Protein AF-A0A7W1G0R1-F1 (afdb_monomer)

Secondary structure (DSSP, 8-state):
-HHHHHHHHHHHHHGGG----------TT-PPP---SPPHHHHHHHHHHHHHHHHSSPPPHHHHHHHHHHHHHTTT-HHHHHHHHHHHHH--S-BTTTB-HHHHHHHHHHHHHHHHHSTT--HHHHHHHHHHHHHHHHHHHHHT-HHHHHHHHHHHHHHHHHHHHHHHHHTTSS-HHHHHHHHHSSHHHHHHH-SHHHHHHHHHHHHHSSPPPHHHHHHHHHHHHS---EEETTEEE-SHHHHHHHHHT---

Radius of gyration: 31.1 Å; Cα contacts (8 Å, |Δi|>4): 255; chains: 1; bounding box: 102×44×71 Å

Mean predicted aligned error: 8.86 Å

pLDDT: mean 91.3, std 12.89, range [50.56, 98.5]

Structure (mmCIF, N/CA/C/O backbone):
data_AF-A0A7W1G0R1-F1
#
_entry.id   AF-A0A7W1G0R1-F1
#
loop_
_atom_site.group_PDB
_atom_site.id
_atom_site.type_symbol
_atom_site.label_atom_id
_atom_site.label_alt_id
_atom_site.label_comp_id
_atom_site.label_asym_id
_atom_site.label_entity_id
_atom_site.label_seq_id
_atom_site.pdbx_PDB_ins_code
_atom_site.Cartn_x
_atom_site.Cartn_y
_atom_site.Cartn_z
_atom_site.occupancy
_atom_site.B_iso_or_equiv
_atom_site.auth_seq_id
_atom_site.auth_comp_id
_atom_site.auth_asym_id
_atom_site.auth_atom_id
_atom_site.pdbx_PDB_model_num
ATOM 1 N N . MET A 1 1 ? -83.775 20.338 -1.863 1.00 51.91 1 MET A N 1
ATOM 2 C CA . MET A 1 1 ? -82.582 19.456 -1.809 1.00 51.91 1 MET A CA 1
ATOM 3 C C . MET A 1 1 ? -81.371 20.049 -1.069 1.00 51.91 1 MET A C 1
ATOM 5 O O . MET A 1 1 ? -80.629 19.274 -0.488 1.00 51.91 1 MET A O 1
ATOM 9 N N . LYS A 1 2 ? -81.188 21.383 -0.998 1.00 50.56 2 LYS A N 1
ATOM 10 C CA . LYS A 1 2 ? -80.023 22.023 -0.336 1.00 50.56 2 LYS A CA 1
ATOM 11 C C . LYS A 1 2 ? -79.987 21.931 1.205 1.00 50.56 2 LYS A C 1
ATOM 13 O O . LYS A 1 2 ? -78.914 21.943 1.790 1.00 50.56 2 LYS A O 1
ATOM 18 N N . PHE A 1 3 ? -81.136 21.776 1.871 1.00 51.72 3 PHE A N 1
ATOM 19 C CA . PHE A 1 3 ? -81.199 21.743 3.344 1.00 51.72 3 PHE A CA 1
ATOM 20 C C . PHE A 1 3 ? -80.673 20.426 3.953 1.00 51.72 3 PHE A C 1
ATOM 22 O O . PHE A 1 3 ? -80.058 20.437 5.013 1.00 51.72 3 PHE A O 1
ATOM 29 N N . LYS A 1 4 ? -80.842 19.288 3.256 1.00 52.56 4 LYS A N 1
ATOM 30 C CA . LYS A 1 4 ? -80.318 17.981 3.703 1.00 52.56 4 LYS A CA 1
ATOM 31 C C . LYS A 1 4 ? -78.796 17.865 3.541 1.00 52.56 4 LYS A C 1
ATOM 33 O O . LYS A 1 4 ? -78.161 17.226 4.369 1.00 52.56 4 LYS A O 1
ATOM 38 N N . GLN A 1 5 ? -78.209 18.513 2.529 1.00 54.12 5 GLN A N 1
ATOM 39 C CA . GLN A 1 5 ? -76.752 18.538 2.331 1.00 54.12 5 GLN A CA 1
ATOM 40 C C . GLN A 1 5 ? -76.033 19.351 3.415 1.00 54.12 5 GLN A C 1
ATOM 42 O O . GLN A 1 5 ? -75.014 18.896 3.922 1.00 54.12 5 GLN A O 1
ATOM 47 N N . ASN A 1 6 ? -76.598 20.483 3.846 1.00 52.03 6 ASN A N 1
ATOM 48 C CA . ASN A 1 6 ? -76.010 21.285 4.925 1.00 52.03 6 ASN A CA 1
ATOM 49 C C . ASN A 1 6 ? -76.113 20.600 6.297 1.00 52.03 6 ASN A C 1
ATOM 51 O O . ASN A 1 6 ? -75.204 20.739 7.108 1.00 52.03 6 ASN A O 1
ATOM 55 N N . LEU A 1 7 ? -77.169 19.816 6.542 1.00 54.88 7 LEU A N 1
ATOM 56 C CA . LEU A 1 7 ? -77.323 19.049 7.783 1.00 54.88 7 LEU A CA 1
ATOM 57 C C . LEU A 1 7 ? -76.366 17.843 7.844 1.00 54.88 7 LEU A C 1
ATOM 59 O O . LEU A 1 7 ? -75.801 17.560 8.897 1.00 54.88 7 LEU A O 1
ATOM 63 N N . LEU A 1 8 ? -76.127 17.177 6.707 1.00 55.56 8 LEU A N 1
ATOM 64 C CA . LEU A 1 8 ? -75.121 16.114 6.577 1.00 55.56 8 LEU A CA 1
ATOM 65 C C . LEU A 1 8 ? -73.687 16.649 6.716 1.00 55.56 8 LEU A C 1
ATOM 67 O O . LEU A 1 8 ? -72.866 15.996 7.355 1.00 55.56 8 LEU A O 1
ATOM 71 N N . LEU A 1 9 ? -73.396 17.849 6.198 1.00 55.62 9 LEU A N 1
ATOM 72 C CA . LEU A 1 9 ? -72.106 18.515 6.416 1.00 55.62 9 LEU A CA 1
ATOM 73 C C . LEU A 1 9 ? -71.902 18.915 7.884 1.00 55.62 9 LEU A C 1
ATOM 75 O O . LEU A 1 9 ? -70.807 18.734 8.407 1.00 55.62 9 LEU A O 1
ATOM 79 N N . PHE A 1 10 ? -72.944 19.394 8.570 1.00 56.28 10 PHE A N 1
ATOM 80 C CA . PHE A 1 10 ? -72.852 19.738 9.994 1.00 56.28 10 PHE A CA 1
ATOM 81 C C . PHE A 1 10 ? -72.651 18.495 10.876 1.00 56.28 10 PHE A C 1
ATOM 83 O O . PHE A 1 10 ? -71.841 18.516 11.800 1.00 56.28 10 PHE A O 1
ATOM 90 N N . PHE A 1 11 ? -73.319 17.381 10.552 1.00 55.97 11 PHE A N 1
ATOM 91 C CA . PHE A 1 11 ? -73.152 16.116 11.274 1.00 55.97 11 PHE A CA 1
ATOM 92 C C . PHE A 1 11 ? -71.782 15.465 11.000 1.00 55.97 11 PHE A C 1
ATOM 94 O O . PHE A 1 11 ? -71.148 14.944 11.913 1.00 55.97 11 PHE A O 1
ATOM 101 N N . SER A 1 12 ? -71.272 15.575 9.766 1.00 56.25 12 SER A N 1
ATOM 102 C CA . SER A 1 12 ? -69.929 15.118 9.381 1.00 56.25 12 SER A CA 1
ATOM 103 C C . SER A 1 12 ? -68.803 15.929 10.034 1.00 56.25 12 SER A C 1
ATOM 105 O O . SER A 1 12 ? -67.746 15.363 10.310 1.00 56.25 12 SER A O 1
ATOM 107 N N . LEU A 1 13 ? -68.998 17.230 10.280 1.00 56.00 1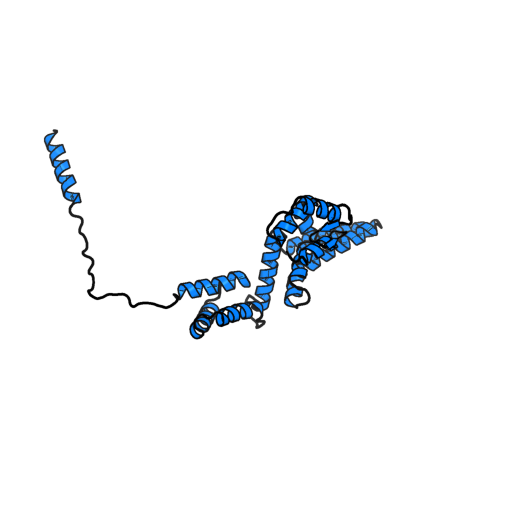3 LEU A N 1
ATOM 108 C CA . LEU A 1 13 ? -67.984 18.094 10.894 1.00 56.00 13 LEU A CA 1
ATOM 109 C C . LEU A 1 13 ? -67.921 17.921 12.424 1.00 56.00 13 LEU A C 1
ATOM 111 O O . LEU A 1 13 ? -66.850 18.045 13.014 1.00 56.00 13 LEU A O 1
ATOM 115 N N . SER A 1 14 ? -69.035 17.552 13.068 1.00 56.69 14 SER A N 1
ATOM 116 C CA . SER A 1 14 ? -69.075 17.265 14.511 1.00 56.69 14 SER A CA 1
ATOM 117 C C . SER A 1 14 ? -68.374 15.961 14.912 1.00 56.69 14 SER A C 1
ATOM 119 O O . SER A 1 14 ? -67.905 15.856 16.045 1.00 56.69 14 SER A O 1
ATOM 121 N N . CYS A 1 15 ? -68.235 14.982 14.011 1.00 56.34 15 CYS A N 1
ATOM 122 C CA . CYS A 1 15 ? -67.573 13.709 14.326 1.00 56.34 15 CYS A CA 1
ATOM 123 C C . CYS A 1 15 ? -66.037 13.798 14.426 1.00 56.34 15 CYS A C 1
ATOM 125 O O . CYS A 1 15 ? -65.427 12.906 15.011 1.00 56.34 15 CYS A O 1
ATOM 127 N N . PHE A 1 16 ? -65.398 14.867 13.931 1.00 55.38 16 PHE A N 1
ATOM 128 C CA . PHE A 1 16 ? -63.938 15.037 14.029 1.00 55.38 16 PHE A CA 1
ATOM 129 C C . PHE A 1 16 ? -63.447 15.486 15.418 1.00 55.38 16 PHE A C 1
ATOM 131 O O . PHE A 1 16 ? -62.252 15.403 15.698 1.00 55.38 16 PHE A O 1
ATOM 138 N N . PHE A 1 17 ? -64.345 15.910 16.314 1.00 55.47 17 PHE A N 1
ATOM 139 C CA . PHE A 1 17 ? -63.980 16.373 17.660 1.00 55.47 17 PHE A CA 1
ATOM 140 C C . PHE A 1 17 ? -64.002 15.274 18.734 1.00 55.47 17 PHE A C 1
ATOM 142 O O . PHE A 1 17 ? -63.636 15.534 19.877 1.00 55.47 17 PHE A O 1
ATOM 149 N N . LEU A 1 18 ? -64.353 14.033 18.378 1.00 57.47 18 LEU A N 1
ATOM 150 C CA . LEU A 1 18 ? -64.328 12.870 19.278 1.00 57.47 18 LEU A CA 1
ATOM 151 C C . LEU A 1 18 ? -63.009 12.080 19.186 1.00 57.47 18 LEU A C 1
ATOM 153 O O . LEU A 1 18 ? -62.989 10.856 19.320 1.00 57.47 18 LEU A O 1
ATOM 157 N N . SER A 1 19 ? -61.885 12.769 18.962 1.00 57.94 19 SER A N 1
ATOM 158 C CA . SER A 1 19 ? -60.568 12.147 19.105 1.00 57.94 19 SER A CA 1
ATOM 159 C C . SER A 1 19 ? -60.322 11.854 20.583 1.00 57.94 19 SER A C 1
ATOM 161 O O . SER A 1 19 ? -60.067 12.753 21.386 1.00 57.94 19 SER A O 1
ATOM 163 N N . CYS A 1 20 ? -60.444 10.579 20.944 1.00 63.84 20 CYS A N 1
ATOM 164 C CA . CYS A 1 20 ? -60.109 10.060 22.257 1.00 63.84 20 CYS A CA 1
ATOM 165 C C . CYS A 1 20 ? -58.615 10.312 22.511 1.00 63.84 20 CYS A C 1
ATOM 167 O O . CYS A 1 20 ? -57.761 9.527 22.095 1.00 63.84 20 CYS A O 1
ATOM 169 N N . LYS A 1 21 ? -58.273 11.411 23.191 1.00 63.38 21 LYS A N 1
ATOM 170 C CA . LYS A 1 21 ? -56.934 11.563 23.758 1.00 63.38 21 LYS A CA 1
ATOM 171 C C . LYS A 1 21 ? -56.801 10.490 24.833 1.00 63.38 21 LYS A C 1
ATOM 173 O O . LYS A 1 21 ? -57.459 10.561 25.864 1.00 63.38 21 LYS A O 1
ATOM 178 N N . LYS A 1 22 ? -55.985 9.462 24.582 1.00 61.91 22 LYS A N 1
ATOM 179 C CA . LYS A 1 22 ? -55.469 8.633 25.674 1.00 61.91 22 LYS A CA 1
ATOM 180 C C . LYS A 1 22 ? -54.693 9.585 26.571 1.00 61.91 22 LYS A C 1
ATOM 182 O O . LYS A 1 22 ? -53.625 10.043 26.167 1.00 61.91 22 LYS A O 1
ATOM 187 N N . ASP A 1 23 ? -55.241 9.896 27.741 1.00 63.41 23 ASP A N 1
ATOM 188 C CA . ASP A 1 23 ? -54.472 10.587 28.763 1.00 63.41 23 ASP A CA 1
ATOM 189 C C . ASP A 1 23 ? -53.215 9.753 29.010 1.00 63.41 23 ASP A C 1
ATOM 191 O O . ASP A 1 23 ? -53.322 8.555 29.322 1.00 63.41 23 ASP A O 1
ATOM 195 N N . PRO A 1 24 ? -52.012 10.315 28.802 1.00 65.50 24 PRO A N 1
ATOM 196 C CA . PRO A 1 24 ? -50.812 9.606 29.170 1.00 65.50 24 PRO A CA 1
ATOM 197 C C . PRO A 1 24 ? -50.925 9.356 30.672 1.00 65.50 24 PRO A C 1
ATOM 199 O O . PRO A 1 24 ? -51.004 10.297 31.461 1.00 65.50 24 PRO A O 1
ATOM 202 N N . LYS A 1 25 ? -50.967 8.081 31.075 1.00 67.62 25 LYS A N 1
ATOM 203 C CA . LYS A 1 25 ? -50.738 7.697 32.468 1.00 67.62 25 LYS A CA 1
ATOM 204 C C . LYS A 1 25 ? -49.308 8.104 32.808 1.00 67.62 25 LYS A C 1
ATOM 206 O O . LYS A 1 25 ? -48.374 7.320 32.667 1.00 67.62 25 LYS A O 1
ATOM 211 N N . LEU A 1 26 ? -49.136 9.361 33.195 1.00 69.62 26 LEU A N 1
ATOM 212 C CA . LEU A 1 26 ? -47.900 9.876 33.744 1.00 69.62 26 LEU A CA 1
ATOM 213 C C . LEU A 1 26 ? -47.813 9.315 35.156 1.00 69.62 26 LEU A C 1
ATOM 215 O O . LEU A 1 26 ? -48.589 9.695 36.028 1.00 69.62 26 LEU A O 1
ATOM 219 N N . ILE A 1 27 ? -46.916 8.354 35.355 1.00 77.31 27 ILE A N 1
ATOM 220 C CA . ILE A 1 27 ? -46.576 7.867 36.689 1.00 77.31 27 ILE A CA 1
ATOM 221 C C . ILE A 1 27 ? -45.840 9.024 37.383 1.00 77.31 27 ILE A C 1
ATOM 223 O O . ILE A 1 27 ? -44.749 9.389 36.927 1.00 77.31 27 ILE A O 1
ATOM 227 N N . PRO A 1 28 ? -46.417 9.644 38.432 1.00 73.06 28 PRO A N 1
ATOM 228 C CA . PRO A 1 28 ? -45.751 10.724 39.149 1.00 73.06 28 PRO A CA 1
ATOM 229 C C . PRO A 1 28 ? -44.421 10.207 39.703 1.00 73.06 28 PRO A C 1
ATOM 231 O O . PRO A 1 28 ? -44.360 9.085 40.201 1.00 73.06 28 PRO A O 1
ATOM 234 N N . ASN A 1 29 ? -43.361 11.011 39.614 1.00 72.75 29 ASN A N 1
ATOM 235 C CA . ASN A 1 29 ? -41.997 10.654 40.032 1.00 72.75 29 ASN A CA 1
ATOM 236 C C . ASN A 1 29 ? -41.276 9.593 39.171 1.00 72.75 29 ASN A C 1
ATOM 238 O O . ASN A 1 29 ? -40.267 9.047 39.610 1.00 72.75 29 ASN A O 1
ATOM 242 N N . ASN A 1 30 ? -41.714 9.331 37.933 1.00 76.62 30 ASN A N 1
ATOM 243 C CA . ASN A 1 30 ? -40.960 8.504 36.979 1.00 76.62 30 ASN A CA 1
ATOM 244 C C . ASN A 1 30 ? -39.874 9.307 36.236 1.00 76.62 30 ASN A C 1
ATOM 246 O O . ASN A 1 30 ? -39.897 9.439 35.011 1.00 76.62 30 ASN A O 1
ATOM 250 N N . ASN A 1 31 ? -38.929 9.873 36.982 1.00 74.00 31 ASN A N 1
ATOM 251 C CA . ASN A 1 31 ? -37.735 10.452 36.379 1.00 74.00 31 ASN A CA 1
ATOM 252 C C . ASN A 1 31 ? -36.765 9.313 36.067 1.00 74.00 31 ASN A C 1
ATOM 254 O O . ASN A 1 31 ? -36.333 8.604 36.977 1.00 74.00 31 ASN A O 1
ATOM 258 N N . ALA A 1 32 ? -36.423 9.134 34.788 1.00 68.69 32 ALA A N 1
ATOM 259 C CA . ALA A 1 32 ? -35.371 8.201 34.409 1.00 68.69 32 ALA A CA 1
ATOM 260 C C . ALA A 1 32 ? -34.090 8.542 35.198 1.00 68.69 32 ALA A C 1
ATOM 262 O O . ALA A 1 32 ? -33.710 9.718 35.249 1.00 68.69 32 ALA A O 1
ATOM 263 N N . PRO A 1 33 ? -33.433 7.555 35.833 1.00 69.69 33 PRO A N 1
ATOM 264 C CA . PRO A 1 33 ? -32.204 7.808 36.567 1.00 69.69 33 PRO A CA 1
ATOM 265 C C . PRO A 1 33 ? -31.156 8.408 35.626 1.00 69.69 33 PRO A C 1
ATOM 267 O O . PRO A 1 33 ? -31.035 8.006 34.467 1.00 69.69 33 PRO A O 1
ATOM 270 N N . TYR A 1 34 ? -30.395 9.378 36.128 1.00 58.88 34 TYR A N 1
ATOM 271 C CA . TYR A 1 34 ? -29.315 9.997 35.370 1.00 58.88 34 TYR A CA 1
ATOM 272 C C . TYR A 1 34 ? -28.267 8.940 34.995 1.00 58.88 34 TYR A C 1
ATOM 274 O O . TYR A 1 34 ? -27.579 8.394 35.857 1.00 58.88 34 TYR A O 1
ATOM 282 N N . TYR A 1 35 ? -28.149 8.642 33.700 1.00 62.91 35 TYR A N 1
ATOM 283 C CA . TYR A 1 35 ? -27.131 7.739 33.178 1.00 62.91 35 TYR A CA 1
ATOM 284 C C . TYR A 1 35 ? -25.924 8.548 32.699 1.00 62.91 35 TYR A C 1
ATOM 286 O O . TYR A 1 35 ? -25.923 9.097 31.601 1.00 62.91 35 TYR A O 1
ATOM 294 N N . ALA A 1 36 ? -24.881 8.599 33.527 1.00 63.91 36 ALA A N 1
ATOM 295 C CA . ALA A 1 36 ? -23.600 9.232 33.196 1.00 63.91 36 ALA A CA 1
ATOM 296 C C . ALA A 1 36 ? -22.678 8.341 32.335 1.00 63.91 36 ALA A C 1
ATOM 298 O O . ALA A 1 36 ? -21.546 8.718 32.035 1.00 63.91 36 ALA A O 1
ATOM 299 N N . GLY A 1 37 ? -23.115 7.125 31.991 1.00 77.94 37 GLY A N 1
ATOM 300 C CA . GLY A 1 37 ? -22.297 6.149 31.282 1.00 77.94 37 GLY A CA 1
ATOM 301 C C . GLY A 1 37 ? -22.296 6.342 29.765 1.00 77.94 37 GLY A C 1
ATOM 302 O O . GLY A 1 37 ? -23.188 6.944 29.172 1.00 77.94 37 GLY A O 1
ATOM 303 N N . ILE A 1 38 ? -21.302 5.761 29.096 1.00 87.56 38 ILE A N 1
ATOM 304 C CA . ILE A 1 38 ? -21.335 5.596 27.638 1.00 87.56 38 ILE A CA 1
ATOM 305 C C . ILE A 1 38 ? -22.258 4.407 27.318 1.00 87.56 38 ILE A C 1
ATOM 307 O O . ILE A 1 38 ? -22.011 3.333 27.865 1.00 87.56 38 ILE A O 1
ATOM 311 N N . PRO A 1 39 ? -23.283 4.534 26.450 1.00 92.62 39 PRO A N 1
ATOM 312 C CA . PRO A 1 39 ? -24.166 3.421 26.090 1.00 92.62 39 PRO A CA 1
ATOM 313 C C . PRO A 1 39 ? -23.413 2.227 25.494 1.00 92.62 39 PRO A C 1
ATOM 315 O O . PRO A 1 39 ? -22.508 2.411 24.683 1.00 92.62 39 PRO A O 1
ATOM 318 N N . THR A 1 40 ? -23.818 0.999 25.832 1.00 92.81 40 THR A N 1
ATOM 319 C CA . THR A 1 40 ? -23.178 -0.235 25.328 1.00 92.81 40 THR A CA 1
ATOM 320 C C . THR A 1 40 ? -23.159 -0.311 23.807 1.00 92.81 40 THR A C 1
ATOM 322 O O . THR A 1 40 ? -22.122 -0.627 23.237 1.00 92.81 40 THR A O 1
ATOM 325 N N . VAL A 1 41 ? -24.239 0.109 23.144 1.00 94.69 41 VAL A N 1
ATOM 326 C CA . VAL A 1 41 ? -24.309 0.172 21.675 1.00 94.69 41 VAL A CA 1
ATOM 327 C C . VAL A 1 41 ? -23.206 1.061 21.086 1.00 94.69 41 VAL A C 1
ATOM 329 O O . VAL A 1 41 ? -22.626 0.718 20.062 1.00 94.69 41 VAL A O 1
ATOM 332 N N . LYS A 1 42 ? -22.843 2.174 21.745 1.00 95.88 42 LYS A N 1
ATOM 333 C CA . LYS A 1 42 ? -21.735 3.022 21.273 1.00 95.88 42 LYS A CA 1
ATOM 334 C C . LYS A 1 42 ? -20.388 2.306 21.375 1.00 95.88 42 LYS A C 1
ATOM 336 O O . LYS A 1 42 ? -19.557 2.470 20.490 1.00 95.88 42 LYS A O 1
ATOM 341 N N . VAL A 1 43 ? -20.180 1.521 22.432 1.00 96.44 43 VAL A N 1
ATOM 342 C CA . VAL A 1 43 ? -18.945 0.742 22.609 1.00 96.44 43 VAL A CA 1
ATOM 343 C C . VAL A 1 43 ? -18.886 -0.417 21.612 1.00 96.44 43 VAL A C 1
ATOM 345 O O . VAL A 1 43 ? -17.840 -0.626 21.012 1.00 96.44 43 VAL A O 1
ATOM 348 N N . HIS A 1 44 ? -20.005 -1.101 21.351 1.00 97.31 44 HIS A N 1
ATOM 349 C CA . HIS A 1 44 ? -20.077 -2.123 20.301 1.00 97.31 44 HIS A CA 1
ATOM 350 C C . HIS A 1 44 ? -19.716 -1.556 18.928 1.00 97.31 44 HIS A C 1
ATOM 352 O O . HIS A 1 44 ? -18.846 -2.092 18.251 1.00 97.31 44 HIS A O 1
ATOM 358 N N . ASN A 1 45 ? -20.326 -0.430 18.547 1.00 97.75 45 ASN A N 1
ATOM 359 C CA . ASN A 1 45 ? -20.039 0.215 17.267 1.00 97.75 45 ASN A CA 1
ATOM 360 C C . ASN A 1 45 ? -18.570 0.640 17.159 1.00 97.75 45 ASN A C 1
ATOM 362 O O . ASN A 1 45 ? -17.989 0.567 16.081 1.00 97.75 45 ASN A O 1
ATOM 366 N N . TYR A 1 46 ? -17.964 1.074 18.267 1.00 97.88 46 TYR A N 1
ATOM 367 C CA . TYR A 1 46 ? -16.539 1.387 18.315 1.00 97.88 46 TYR A CA 1
ATOM 368 C C . TYR A 1 46 ? -15.668 0.146 18.071 1.00 97.88 46 TYR A C 1
ATOM 370 O O . TYR A 1 46 ? -14.784 0.200 17.220 1.00 97.88 46 TYR A O 1
ATOM 378 N N . ILE A 1 47 ? -15.940 -0.965 18.765 1.00 98.50 47 ILE A N 1
ATOM 379 C CA . ILE A 1 47 ? -15.203 -2.227 18.594 1.00 98.50 47 ILE A CA 1
ATOM 380 C C . ILE A 1 47 ? -15.345 -2.726 17.154 1.00 98.50 47 ILE A C 1
ATOM 382 O O . ILE A 1 47 ? -14.339 -2.937 16.485 1.00 98.50 47 ILE A O 1
ATOM 386 N N . ASN A 1 48 ? -16.571 -2.827 16.636 1.00 98.38 48 ASN A N 1
ATOM 387 C CA . ASN A 1 48 ? -16.804 -3.292 15.267 1.00 98.38 48 ASN A CA 1
ATOM 388 C C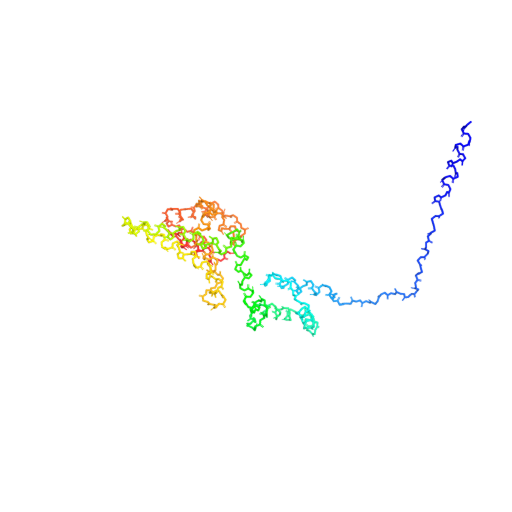 . ASN A 1 48 ? -16.101 -2.414 14.237 1.00 98.38 48 ASN A C 1
ATOM 390 O O . ASN A 1 48 ? -15.487 -2.932 13.311 1.00 98.38 48 ASN A O 1
ATOM 394 N N . ARG A 1 49 ? -16.129 -1.090 14.419 1.00 98.12 49 ARG A N 1
ATOM 395 C CA . ARG A 1 49 ? -15.419 -0.179 13.524 1.00 98.12 49 ARG A CA 1
ATOM 396 C C . ARG A 1 49 ? -13.910 -0.411 13.550 1.00 98.12 49 ARG A C 1
ATOM 398 O O . ARG A 1 49 ? -13.309 -0.440 12.486 1.00 98.12 49 ARG A O 1
ATOM 405 N N . LEU A 1 50 ? -13.306 -0.637 14.719 1.00 98.00 50 LEU A N 1
ATOM 406 C CA . LEU A 1 50 ? -11.884 -0.984 14.792 1.00 98.00 50 LEU A CA 1
ATOM 407 C C . LEU A 1 50 ? -11.565 -2.295 14.071 1.00 98.00 50 LEU A C 1
ATOM 409 O O . LEU A 1 50 ? -10.575 -2.352 13.349 1.00 98.00 50 LEU A O 1
ATOM 413 N N . PHE A 1 51 ? -12.391 -3.327 14.239 1.00 98.38 51 PHE A N 1
ATOM 414 C CA . PHE A 1 51 ? -12.193 -4.602 13.549 1.00 98.38 51 PHE A CA 1
ATOM 415 C C . PHE A 1 51 ? -12.323 -4.431 12.023 1.00 98.38 51 PHE A C 1
ATOM 417 O O . PHE A 1 51 ? -11.449 -4.864 11.274 1.00 98.38 51 PHE A O 1
ATOM 424 N N . ILE A 1 52 ? -13.338 -3.711 11.541 1.00 98.00 52 ILE A N 1
ATOM 425 C CA . ILE A 1 52 ? -13.520 -3.467 10.102 1.00 98.00 52 ILE A CA 1
ATOM 426 C C . ILE A 1 52 ? -12.357 -2.644 9.535 1.00 98.00 52 ILE A C 1
ATOM 428 O O . ILE A 1 52 ? -11.798 -2.984 8.487 1.00 98.00 52 ILE A O 1
ATOM 432 N N . ASP A 1 53 ? -11.986 -1.565 10.220 1.00 97.88 53 ASP A N 1
ATOM 433 C CA . ASP A 1 53 ? -10.964 -0.638 9.743 1.00 97.88 53 ASP A CA 1
ATOM 434 C C . ASP A 1 53 ? -9.581 -1.310 9.735 1.00 97.88 53 ASP A C 1
ATOM 436 O O . ASP A 1 53 ? -8.856 -1.194 8.745 1.00 97.88 53 ASP A O 1
ATOM 440 N N . LEU A 1 54 ? -9.232 -2.058 10.791 1.00 97.88 54 LEU A N 1
ATOM 441 C CA . LEU A 1 54 ? -7.897 -2.642 10.955 1.00 97.88 54 LEU A CA 1
ATOM 442 C C . LEU A 1 54 ? -7.741 -4.025 10.326 1.00 97.88 54 LEU A C 1
ATOM 444 O O . LEU A 1 54 ? -6.691 -4.281 9.750 1.00 97.88 54 LEU A O 1
ATOM 448 N N . ILE A 1 55 ? -8.738 -4.908 10.412 1.00 97.19 55 ILE A N 1
ATOM 449 C CA . ILE A 1 55 ? -8.615 -6.303 9.947 1.00 97.19 55 ILE A CA 1
ATOM 450 C C . ILE A 1 55 ? -9.619 -6.684 8.850 1.00 97.19 55 ILE A C 1
ATOM 452 O O . ILE A 1 55 ? -9.505 -7.757 8.266 1.00 97.19 55 ILE A O 1
ATOM 456 N N . GLY A 1 56 ? -10.559 -5.800 8.498 1.00 96.31 56 GLY A N 1
ATOM 457 C CA . GLY A 1 56 ? -11.424 -5.969 7.324 1.00 96.31 56 GLY A CA 1
ATOM 458 C C . GLY A 1 56 ? -12.694 -6.792 7.537 1.00 96.31 56 GLY A C 1
ATOM 459 O O . GLY A 1 56 ? -13.338 -7.148 6.553 1.00 96.31 56 GLY A O 1
ATOM 460 N N . ARG A 1 57 ? -13.078 -7.080 8.784 1.00 96.62 57 ARG A N 1
ATOM 461 C CA . ARG A 1 57 ? -14.318 -7.795 9.135 1.00 96.62 57 ARG A CA 1
ATOM 462 C C . ARG A 1 57 ? -14.910 -7.276 10.440 1.00 96.62 57 ARG A C 1
ATOM 464 O O . ARG A 1 57 ? -14.231 -6.581 11.183 1.00 96.62 57 ARG A O 1
ATOM 471 N N . GLU A 1 58 ? -16.155 -7.627 10.739 1.00 96.81 58 GLU A N 1
ATOM 472 C CA . GLU A 1 58 ? -16.740 -7.378 12.063 1.00 96.81 58 GLU A CA 1
ATOM 473 C C . GLU A 1 58 ? -16.116 -8.281 13.138 1.00 96.81 58 GLU A C 1
ATOM 475 O O . GLU A 1 58 ? -15.560 -9.343 12.833 1.00 96.81 58 GLU A O 1
ATOM 480 N N . ALA A 1 59 ? -16.207 -7.851 14.401 1.00 97.06 59 ALA A N 1
ATOM 481 C CA . ALA A 1 59 ? -15.852 -8.693 15.535 1.00 97.06 59 ALA A CA 1
ATOM 482 C C . ALA A 1 59 ? -16.865 -9.837 15.662 1.00 97.06 59 ALA A C 1
ATOM 484 O O . ALA A 1 59 ? -18.073 -9.620 15.560 1.00 97.06 59 ALA A O 1
ATOM 485 N N . LEU A 1 60 ? -16.378 -11.049 15.916 1.00 96.19 60 LEU A N 1
ATOM 486 C CA . LEU A 1 60 ? -17.229 -12.182 16.267 1.00 96.19 60 LEU A CA 1
ATOM 487 C C . LEU A 1 60 ? -17.903 -11.917 17.619 1.00 96.19 60 LEU A C 1
ATOM 489 O O . LEU A 1 60 ? -17.347 -11.206 18.454 1.00 96.19 60 LEU A O 1
ATOM 493 N N . ASP A 1 61 ? -19.049 -12.544 17.889 1.00 96.56 61 ASP A N 1
ATOM 494 C CA . ASP A 1 61 ? -19.791 -12.333 19.145 1.00 96.56 61 ASP A CA 1
ATOM 495 C C . ASP A 1 61 ? -18.921 -12.535 20.400 1.00 96.56 61 ASP A C 1
ATOM 497 O O . ASP A 1 61 ? -19.022 -11.788 21.376 1.00 96.56 61 ASP A O 1
ATOM 501 N N . THR A 1 62 ? -18.024 -13.524 20.364 1.00 95.69 62 THR A N 1
ATOM 502 C CA . THR A 1 62 ? -17.081 -13.817 21.452 1.00 95.69 62 THR A CA 1
ATOM 503 C C . THR A 1 62 ? -15.997 -12.751 21.592 1.00 95.69 62 THR A C 1
ATOM 505 O O . THR A 1 62 ? -15.672 -12.357 22.712 1.00 95.69 62 THR A O 1
ATOM 508 N N . GLU A 1 63 ? -15.460 -12.257 20.475 1.00 97.19 63 GLU A N 1
ATOM 509 C CA . GLU A 1 63 ? -14.485 -11.164 20.443 1.00 97.19 63 GLU A CA 1
ATOM 510 C C . GLU A 1 63 ? -15.135 -9.873 20.958 1.00 97.19 63 GLU A C 1
ATOM 512 O O . GLU A 1 63 ? -14.610 -9.237 21.867 1.00 97.19 63 GLU A O 1
ATOM 517 N N . LEU A 1 64 ? -16.329 -9.533 20.465 1.00 97.81 64 LEU A N 1
ATOM 518 C CA . LEU A 1 64 ? -17.085 -8.348 20.863 1.00 97.81 64 LEU A CA 1
ATOM 519 C C . LEU A 1 64 ? -17.386 -8.340 22.366 1.00 97.81 64 LEU A C 1
ATOM 521 O O . LEU A 1 64 ? -17.177 -7.325 23.034 1.00 97.81 64 LEU A O 1
ATOM 525 N N . ALA A 1 65 ? -17.854 -9.469 22.909 1.00 97.75 65 ALA A N 1
ATOM 526 C CA . ALA A 1 65 ? -18.132 -9.608 24.334 1.00 97.75 65 ALA A CA 1
ATOM 527 C C . ALA A 1 65 ? -16.858 -9.474 25.185 1.00 97.75 65 ALA A C 1
ATOM 529 O O . ALA A 1 65 ? -16.871 -8.780 26.207 1.00 97.75 65 ALA A O 1
ATOM 530 N N . ALA A 1 66 ? -15.755 -10.096 24.754 1.00 97.31 66 ALA A N 1
ATOM 531 C CA . ALA A 1 66 ? -14.472 -10.022 25.446 1.00 97.31 66 ALA A CA 1
ATOM 532 C C . ALA A 1 66 ? -13.910 -8.592 25.448 1.00 97.31 66 ALA A C 1
ATOM 534 O O . ALA A 1 66 ? -13.581 -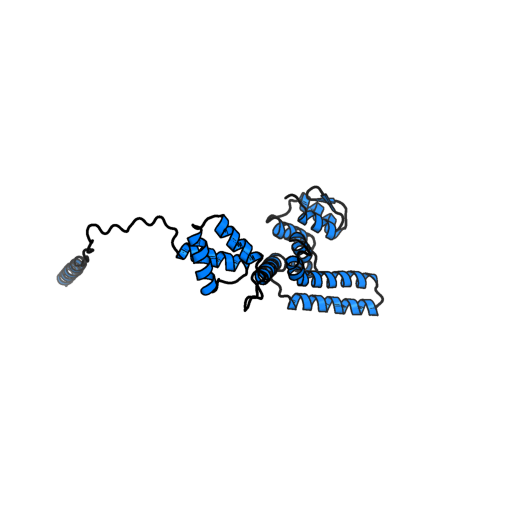8.061 26.512 1.00 97.31 66 ALA A O 1
ATOM 535 N N . GLU A 1 67 ? -13.866 -7.933 24.288 1.00 98.12 67 GLU A N 1
ATOM 536 C CA . GLU A 1 67 ? -13.339 -6.571 24.180 1.00 98.12 67 GLU A CA 1
ATOM 537 C C . GLU A 1 67 ? -14.221 -5.554 24.903 1.00 98.12 67 GLU A C 1
ATOM 539 O O . GLU A 1 67 ? -13.709 -4.644 25.557 1.00 98.12 67 GLU A O 1
ATOM 544 N N . LEU A 1 68 ? -15.548 -5.722 24.874 1.00 97.62 68 LEU A N 1
ATOM 545 C CA . LEU A 1 68 ? -16.447 -4.888 25.667 1.00 97.62 68 LEU A CA 1
ATOM 546 C C . LEU A 1 68 ? -16.110 -4.986 27.160 1.00 97.62 68 LEU A C 1
ATOM 548 O O . LEU A 1 68 ? -16.034 -3.954 27.832 1.00 97.62 68 LEU A O 1
ATOM 552 N N . ALA A 1 69 ? -15.924 -6.200 27.682 1.00 97.25 69 ALA A N 1
ATOM 553 C CA . ALA A 1 69 ? -15.610 -6.413 29.090 1.00 97.25 69 ALA A CA 1
ATOM 554 C C . ALA A 1 69 ? -14.279 -5.749 29.475 1.00 97.25 69 ALA A C 1
ATOM 556 O O . ALA A 1 69 ? -14.228 -5.016 30.465 1.00 97.25 69 ALA A O 1
ATOM 557 N N . VAL A 1 70 ? -13.235 -5.926 28.656 1.00 97.19 70 VAL A N 1
ATOM 558 C CA . VAL A 1 70 ? -11.916 -5.302 28.862 1.00 97.19 70 VAL A CA 1
ATOM 559 C C . VAL A 1 70 ? -12.021 -3.778 28.847 1.00 97.19 70 VAL A C 1
ATOM 561 O O . VAL A 1 70 ? -11.553 -3.113 29.775 1.00 97.19 70 VAL A O 1
ATOM 564 N N . LEU A 1 71 ? -12.679 -3.205 27.838 1.00 96.94 71 LEU A N 1
ATOM 565 C CA . LEU A 1 71 ? -12.830 -1.758 27.714 1.00 96.94 71 LEU A CA 1
ATOM 566 C C . LEU A 1 71 ? -13.617 -1.170 28.896 1.00 96.94 71 LEU A C 1
ATOM 568 O O . LEU A 1 71 ? -13.257 -0.111 29.412 1.00 96.94 71 LEU A O 1
ATOM 572 N N . ARG A 1 72 ? -14.668 -1.851 29.370 1.00 95.19 72 ARG A N 1
ATOM 573 C CA . ARG A 1 72 ? -15.465 -1.406 30.525 1.00 95.19 72 ARG A CA 1
ATOM 574 C C . ARG A 1 72 ? -14.708 -1.494 31.841 1.00 95.19 72 ARG A C 1
ATOM 576 O O . ARG A 1 72 ? -14.778 -0.543 32.618 1.00 95.19 72 ARG A O 1
ATOM 583 N N . ALA A 1 73 ? -13.981 -2.586 32.069 1.00 95.25 73 ALA A N 1
ATOM 584 C CA . ALA A 1 73 ? -13.152 -2.758 33.260 1.00 95.25 73 ALA A CA 1
ATOM 585 C C . ALA A 1 73 ? -12.084 -1.659 33.375 1.00 95.25 73 ALA A C 1
ATOM 587 O O . ALA A 1 73 ? -11.758 -1.224 34.475 1.00 95.25 73 ALA A O 1
ATOM 588 N N . ASN A 1 74 ? -11.610 -1.149 32.235 1.00 95.12 74 ASN A N 1
ATOM 589 C CA . ASN A 1 74 ? -10.607 -0.089 32.150 1.00 95.12 74 ASN A CA 1
ATOM 590 C C . ASN A 1 74 ? -11.204 1.289 31.815 1.00 95.12 74 ASN A C 1
ATOM 592 O O . ASN A 1 74 ? -10.551 2.108 31.160 1.00 95.12 74 ASN A O 1
ATOM 596 N N . THR A 1 75 ? -12.462 1.514 32.218 1.00 93.19 75 THR A N 1
ATOM 597 C CA . THR A 1 75 ? -13.178 2.803 32.157 1.00 93.19 75 THR A CA 1
ATOM 598 C C . THR A 1 75 ? -13.176 3.491 30.787 1.00 93.19 75 THR A C 1
ATOM 600 O O . THR A 1 75 ? -13.326 4.708 30.698 1.00 93.19 75 THR A O 1
ATOM 603 N N . LEU A 1 76 ? -13.059 2.717 29.700 1.00 93.62 76 LEU A N 1
ATOM 604 C CA . LEU A 1 76 ? -12.977 3.214 28.320 1.00 93.62 76 LEU A CA 1
ATOM 605 C C . LEU A 1 76 ? -11.808 4.196 28.104 1.00 93.62 76 LEU A C 1
ATOM 607 O O . LEU A 1 76 ? -11.861 5.064 27.225 1.00 93.62 76 LEU A O 1
ATOM 611 N N . SER A 1 77 ? -10.759 4.067 28.920 1.00 94.19 77 SER A N 1
ATOM 612 C CA . SER A 1 77 ? -9.579 4.927 28.887 1.00 94.19 77 SER A CA 1
ATOM 613 C C . SER A 1 77 ? -8.889 4.921 27.518 1.00 94.19 77 SER A C 1
ATOM 615 O O . SER A 1 77 ? -9.069 4.018 26.697 1.00 94.19 77 SER A O 1
ATOM 617 N N . ILE A 1 78 ? -8.092 5.959 27.251 1.00 94.75 78 ILE A N 1
ATOM 618 C CA . ILE A 1 78 ? -7.261 6.028 26.038 1.00 94.75 78 ILE A CA 1
ATOM 619 C C . ILE A 1 78 ? -6.331 4.808 25.971 1.00 94.75 78 ILE A C 1
ATOM 621 O O . ILE A 1 78 ? -6.336 4.116 24.960 1.00 94.75 78 ILE A O 1
ATOM 625 N N . GLY A 1 79 ? -5.655 4.468 27.074 1.00 96.75 79 GLY A N 1
ATOM 626 C CA . GLY A 1 79 ? -4.752 3.315 27.124 1.00 96.75 79 GLY A CA 1
ATOM 627 C C . GLY A 1 79 ? -5.440 1.978 26.823 1.00 96.75 79 GLY A C 1
ATOM 628 O O . GLY A 1 79 ? -4.905 1.176 26.067 1.00 96.75 79 GLY A O 1
ATOM 629 N N . ALA A 1 80 ? -6.658 1.744 27.327 1.00 96.56 80 ALA A N 1
ATOM 630 C CA . ALA A 1 80 ? -7.402 0.518 27.011 1.00 96.56 80 ALA A CA 1
ATOM 631 C C . ALA A 1 80 ? -7.774 0.420 25.522 1.00 96.56 80 ALA A C 1
ATOM 633 O O . ALA A 1 80 ? -7.757 -0.656 24.926 1.00 96.56 80 ALA A O 1
ATOM 634 N N . ARG A 1 81 ? -8.097 1.560 24.906 1.00 97.44 81 ARG A N 1
ATOM 635 C CA . ARG A 1 81 ? -8.392 1.653 23.473 1.00 97.44 81 ARG A CA 1
ATOM 636 C C . ARG A 1 81 ? -7.147 1.430 22.615 1.00 97.44 81 ARG A C 1
ATOM 638 O O . ARG A 1 81 ? -7.218 0.710 21.623 1.00 97.44 81 ARG A O 1
ATOM 645 N N . GLU A 1 82 ? -6.011 1.990 23.016 1.00 97.94 82 GLU A N 1
ATOM 646 C CA . GLU A 1 82 ? -4.715 1.752 22.372 1.00 97.94 82 GLU A CA 1
ATOM 647 C C . GLU A 1 82 ? -4.300 0.282 22.468 1.00 97.94 82 GLU A C 1
ATOM 649 O O . GLU A 1 82 ? -3.849 -0.286 21.479 1.00 97.94 82 GLU A O 1
ATOM 654 N N . GLN A 1 83 ? -4.530 -0.373 23.608 1.00 98.06 83 GLN A N 1
ATOM 655 C CA . GLN A 1 83 ? -4.253 -1.803 23.770 1.00 98.06 83 GLN A CA 1
ATOM 656 C C . GLN A 1 83 ? -5.056 -2.675 22.801 1.00 98.06 83 GLN A C 1
ATOM 658 O O . GLN A 1 83 ? -4.498 -3.616 22.241 1.00 98.06 83 GLN A O 1
ATOM 663 N N . LEU A 1 84 ? -6.333 -2.356 22.555 1.00 98.31 84 LEU A N 1
ATOM 664 C CA . LEU A 1 84 ? -7.133 -3.057 21.546 1.00 98.31 84 LEU A CA 1
ATOM 665 C C . LEU A 1 84 ? -6.558 -2.856 20.135 1.00 98.31 84 LEU A C 1
ATOM 667 O O . LEU A 1 84 ? -6.423 -3.819 19.383 1.00 98.31 84 LEU A O 1
ATOM 671 N N . ILE A 1 85 ? -6.161 -1.629 19.788 1.00 98.50 85 ILE A N 1
ATOM 672 C CA . ILE A 1 85 ? -5.525 -1.335 18.494 1.00 98.50 85 ILE A CA 1
ATOM 673 C C . ILE A 1 85 ? -4.227 -2.142 18.346 1.00 98.50 85 ILE A C 1
ATOM 675 O O . ILE A 1 85 ? -4.053 -2.853 17.357 1.00 98.50 85 ILE A O 1
ATOM 679 N N . VAL A 1 86 ? -3.352 -2.103 19.354 1.00 98.38 86 VAL A N 1
ATOM 680 C CA . VAL A 1 86 ? -2.081 -2.840 19.355 1.00 98.38 86 VAL A CA 1
ATOM 681 C C . VAL A 1 86 ? -2.321 -4.345 19.269 1.00 98.38 86 VAL A C 1
ATOM 683 O O . VAL A 1 86 ? -1.633 -5.028 18.511 1.00 98.38 86 VAL A O 1
ATOM 686 N N . LYS A 1 87 ? -3.316 -4.880 19.986 1.00 98.06 87 LYS A N 1
ATOM 687 C CA . LYS A 1 87 ? -3.702 -6.294 19.903 1.00 98.06 87 LYS A CA 1
ATOM 688 C C . LYS A 1 87 ? -4.058 -6.679 18.469 1.00 98.06 87 LYS A C 1
ATOM 690 O O . LYS A 1 87 ? -3.512 -7.659 17.967 1.00 98.06 87 LYS A O 1
ATOM 695 N N . LEU A 1 88 ? -4.921 -5.903 17.811 1.00 98.31 88 LEU A N 1
ATOM 696 C CA . LEU A 1 88 ? -5.348 -6.172 16.435 1.00 98.31 88 LEU A CA 1
ATOM 697 C C . LEU A 1 88 ? -4.186 -6.088 15.433 1.00 98.31 88 LEU A C 1
ATOM 699 O O . LEU A 1 88 ? -4.184 -6.805 14.440 1.00 98.31 88 LEU A O 1
ATOM 703 N N . GLN A 1 89 ? -3.180 -5.255 15.702 1.00 97.81 89 GLN A N 1
ATOM 704 C CA . GLN A 1 89 ? -2.013 -5.093 14.830 1.00 97.81 89 GLN A CA 1
ATOM 705 C C . GLN A 1 89 ? -0.914 -6.143 15.053 1.00 97.81 89 GLN A C 1
ATOM 707 O O . GLN A 1 89 ? -0.186 -6.478 14.119 1.00 97.81 89 GLN A O 1
ATOM 712 N N . THR A 1 90 ? -0.753 -6.640 16.284 1.00 97.38 90 THR A N 1
ATOM 713 C CA . THR A 1 90 ? 0.468 -7.362 16.691 1.00 97.38 90 THR A CA 1
ATOM 714 C C . THR A 1 90 ? 0.243 -8.793 17.161 1.00 97.38 90 THR A C 1
ATOM 716 O O . THR A 1 90 ? 1.185 -9.582 17.100 1.00 97.38 90 THR A O 1
ATOM 719 N N . ASN A 1 91 ? -0.968 -9.166 17.593 1.00 97.81 91 ASN A N 1
ATOM 720 C CA . ASN A 1 91 ? -1.220 -10.509 18.110 1.00 97.81 91 ASN A CA 1
ATOM 721 C C . ASN A 1 91 ? -1.110 -11.564 16.995 1.00 97.81 91 ASN A C 1
ATOM 723 O O . ASN A 1 91 ? -1.864 -11.547 16.022 1.00 97.81 91 ASN A O 1
ATOM 727 N N . ASP A 1 92 ? -0.168 -12.491 17.153 1.00 97.00 92 ASP A N 1
ATOM 728 C CA . ASP A 1 92 ? 0.155 -13.547 16.190 1.00 97.00 92 ASP A CA 1
ATOM 729 C C . ASP A 1 92 ? -0.436 -14.916 16.562 1.00 97.00 92 ASP A C 1
ATOM 731 O O . ASP A 1 92 ? -0.200 -15.902 15.863 1.00 97.00 92 ASP A O 1
ATOM 735 N N . SER A 1 93 ? -1.226 -14.973 17.638 1.00 97.12 93 SER A N 1
ATOM 736 C CA . SER A 1 93 ? -1.876 -16.195 18.091 1.00 97.12 93 SER A CA 1
ATOM 737 C C . SER A 1 93 ? -2.831 -16.721 17.026 1.00 97.12 93 SER A C 1
ATOM 739 O O . SER A 1 93 ? -3.532 -15.948 16.367 1.00 97.12 93 SER A O 1
ATOM 741 N N . TYR A 1 94 ? -2.857 -18.047 16.874 1.00 96.50 94 TYR A N 1
ATOM 742 C CA . TYR A 1 94 ? -3.680 -18.681 15.856 1.00 96.50 94 TYR A CA 1
ATOM 743 C C . TYR A 1 94 ? -5.163 -18.347 16.050 1.00 96.50 94 TYR A C 1
ATOM 745 O O . TYR A 1 94 ? -5.724 -18.575 17.124 1.00 96.50 94 TYR A O 1
ATOM 753 N N . LEU A 1 95 ? -5.790 -17.850 14.987 1.00 93.44 95 LEU A N 1
ATOM 754 C CA . LEU A 1 95 ? -7.212 -17.550 14.920 1.00 93.44 95 LEU A CA 1
ATOM 755 C C . LEU A 1 95 ? -7.811 -18.224 13.686 1.00 93.44 95 LEU A C 1
ATOM 757 O O . LEU A 1 95 ? -7.355 -18.018 12.558 1.00 93.44 95 LEU A O 1
ATOM 761 N N . VAL A 1 96 ? -8.838 -19.045 13.900 1.00 90.50 96 VAL A N 1
ATOM 762 C CA . VAL A 1 96 ? -9.541 -19.735 12.813 1.00 90.50 96 VAL A CA 1
ATOM 763 C C . VAL A 1 96 ? -10.149 -18.696 11.868 1.00 90.50 96 VAL A C 1
ATOM 765 O O . VAL A 1 96 ? -10.821 -17.772 12.314 1.00 90.50 96 VAL A O 1
ATOM 768 N N . GLY A 1 97 ? -9.909 -18.850 10.565 1.00 88.12 97 GLY A N 1
ATOM 769 C CA . GLY A 1 97 ? -10.377 -17.929 9.522 1.00 88.12 97 GLY A CA 1
ATOM 770 C C . GLY A 1 97 ? -9.371 -16.835 9.156 1.00 88.12 97 GLY A C 1
ATOM 771 O O . GLY A 1 97 ? -9.180 -16.573 7.974 1.00 88.12 97 GLY A O 1
ATOM 772 N N . ASP A 1 98 ? -8.652 -16.284 10.134 1.00 90.88 98 ASP A N 1
ATOM 773 C CA . ASP A 1 98 ? -7.741 -15.146 9.920 1.00 90.88 98 ASP A CA 1
ATOM 774 C C . ASP A 1 98 ? -6.256 -15.517 9.935 1.00 90.88 98 ASP A C 1
ATOM 776 O O . ASP A 1 98 ? -5.398 -14.688 9.637 1.00 90.88 98 ASP A O 1
ATOM 780 N N . SER A 1 99 ? -5.926 -16.750 10.318 1.00 95.50 99 SER A N 1
ATOM 781 C CA . SER A 1 99 ? -4.592 -17.174 10.765 1.00 95.50 99 SER A CA 1
ATOM 782 C C . SER A 1 99 ? -4.147 -16.490 12.058 1.00 95.50 99 SER A C 1
ATOM 784 O O . SER A 1 99 ? -3.803 -17.193 12.995 1.00 95.50 99 SER A O 1
ATOM 786 N N . SER A 1 100 ? -4.172 -15.160 12.140 1.00 97.56 100 SER A N 1
ATOM 787 C CA . SER A 1 100 ? -3.986 -14.361 13.360 1.00 97.56 100 SER A CA 1
ATOM 788 C C . SER A 1 100 ? -4.441 -12.918 13.126 1.00 97.56 100 SER A C 1
ATOM 790 O O . SER A 1 100 ? -4.542 -12.480 11.977 1.00 97.56 100 SER A O 1
ATOM 792 N N . TYR A 1 101 ? -4.653 -12.139 14.192 1.00 98.12 101 TYR A N 1
ATOM 793 C CA . TYR A 1 101 ? -4.970 -10.711 14.048 1.00 98.12 101 TYR A CA 1
ATOM 794 C C . TYR A 1 101 ? -3.872 -9.954 13.299 1.00 98.12 101 TYR A C 1
ATOM 796 O O . TYR A 1 101 ? -4.167 -9.200 12.373 1.00 98.12 101 TYR A O 1
ATOM 804 N N . LYS A 1 102 ? -2.601 -10.236 13.617 1.00 97.75 102 LYS A N 1
ATOM 805 C CA . LYS A 1 102 ? -1.447 -9.695 12.894 1.00 97.75 102 LYS A CA 1
ATOM 806 C C . LYS A 1 102 ? -1.556 -10.012 11.404 1.00 97.75 102 LYS A C 1
ATOM 808 O O . LYS A 1 102 ? -1.440 -9.112 10.580 1.00 97.75 102 LYS A O 1
ATOM 813 N N . TYR A 1 103 ? -1.804 -11.265 11.024 1.00 97.75 103 TYR A N 1
ATOM 814 C CA . TYR A 1 103 ? -1.941 -11.616 9.608 1.00 97.75 103 TYR A CA 1
ATOM 815 C C . TYR A 1 103 ? -3.066 -10.823 8.924 1.00 97.75 103 TYR A C 1
ATOM 817 O O . TYR A 1 103 ? -2.826 -10.214 7.876 1.00 97.75 103 TYR A O 1
ATOM 825 N N . ALA A 1 104 ? -4.252 -10.782 9.537 1.00 97.94 104 ALA A N 1
ATOM 826 C CA . ALA A 1 104 ? -5.413 -10.077 9.002 1.00 97.94 104 ALA A CA 1
ATOM 827 C C . ALA A 1 104 ? -5.177 -8.563 8.871 1.00 97.94 104 ALA A C 1
ATOM 829 O O . ALA A 1 104 ? -5.530 -7.984 7.846 1.00 97.94 104 ALA A O 1
ATOM 830 N N . TYR A 1 105 ? -4.498 -7.934 9.837 1.00 98.19 105 TYR A N 1
ATOM 831 C CA . TYR A 1 105 ? -4.129 -6.517 9.775 1.00 98.19 105 TYR A CA 1
ATOM 832 C C . TYR A 1 105 ? -3.252 -6.196 8.562 1.00 98.19 105 TYR A C 1
ATOM 834 O O . TYR A 1 105 ? -3.573 -5.315 7.761 1.00 98.19 105 TYR A O 1
ATOM 842 N N . TYR A 1 106 ? -2.163 -6.944 8.369 1.00 97.94 106 TYR A N 1
ATOM 843 C CA . TYR A 1 106 ? -1.271 -6.713 7.231 1.00 97.94 106 TYR A CA 1
ATOM 844 C C . TYR A 1 106 ? -1.943 -7.054 5.893 1.00 97.94 106 TYR A C 1
ATOM 846 O O . TYR A 1 106 ? -1.669 -6.394 4.892 1.00 97.94 106 TYR A O 1
ATOM 854 N N . ASN A 1 107 ? -2.852 -8.037 5.870 1.00 97.06 107 ASN A N 1
ATOM 855 C CA . ASN A 1 107 ? -3.697 -8.310 4.706 1.00 97.06 107 ASN A CA 1
ATOM 856 C C . ASN A 1 107 ? -4.607 -7.125 4.373 1.00 97.06 107 ASN A C 1
ATOM 858 O O . ASN A 1 107 ? -4.609 -6.636 3.248 1.00 97.06 107 ASN A O 1
ATOM 862 N N . ARG A 1 108 ? -5.331 -6.610 5.368 1.00 97.44 108 ARG A N 1
ATOM 863 C CA . ARG A 1 108 ? -6.220 -5.460 5.207 1.00 97.44 108 ARG A CA 1
ATOM 864 C C . ARG A 1 108 ? -5.462 -4.227 4.726 1.00 97.44 108 ARG A C 1
ATOM 866 O O . ARG A 1 108 ? -5.932 -3.542 3.820 1.00 97.44 108 ARG A O 1
ATOM 873 N N . PHE A 1 109 ? -4.283 -3.972 5.288 1.00 97.62 109 PHE A N 1
ATOM 874 C CA . PHE A 1 109 ? -3.420 -2.875 4.867 1.00 97.62 109 PHE A CA 1
ATOM 875 C C . PHE A 1 109 ? -3.001 -2.997 3.393 1.00 97.62 109 PHE A C 1
ATOM 877 O O . PHE A 1 109 ? -3.102 -2.027 2.638 1.00 97.62 109 PHE A O 1
ATOM 884 N N . TYR A 1 110 ? -2.572 -4.189 2.971 1.00 97.88 110 TYR A N 1
ATOM 885 C CA . TYR A 1 110 ? -2.237 -4.487 1.577 1.00 97.88 110 TYR A CA 1
ATOM 886 C C . TYR A 1 110 ? -3.431 -4.249 0.642 1.00 97.88 110 TYR A C 1
ATOM 888 O O . TYR A 1 110 ? -3.298 -3.512 -0.334 1.00 97.88 110 TYR A O 1
ATOM 896 N N . GLU A 1 111 ? -4.612 -4.770 0.984 1.00 97.44 111 GLU A N 1
ATOM 897 C CA . GLU A 1 111 ? -5.827 -4.621 0.174 1.00 97.44 111 GLU A CA 1
ATOM 898 C C . GLU A 1 111 ? -6.306 -3.166 0.067 1.00 97.44 111 GLU A C 1
ATOM 900 O O . GLU A 1 111 ? -6.636 -2.709 -1.024 1.00 97.44 111 GLU A O 1
ATOM 905 N N . ILE A 1 112 ? -6.287 -2.388 1.157 1.00 97.06 112 ILE A N 1
ATOM 906 C CA . ILE A 1 112 ? -6.626 -0.952 1.106 1.00 97.06 112 ILE A CA 1
ATOM 907 C C . ILE A 1 112 ? -5.624 -0.191 0.229 1.00 97.06 112 ILE A C 1
ATOM 909 O O . ILE A 1 112 ? -6.005 0.694 -0.540 1.00 97.06 112 ILE A O 1
ATOM 913 N N . THR A 1 113 ? -4.339 -0.528 0.338 1.00 97.19 113 THR A N 1
ATOM 914 C CA . THR A 1 113 ? -3.287 0.132 -0.442 1.00 97.19 113 THR A CA 1
ATOM 915 C C . THR A 1 113 ? -3.443 -0.187 -1.930 1.00 97.19 113 THR A C 1
ATOM 917 O O . THR A 1 113 ? -3.416 0.728 -2.751 1.00 97.19 113 THR A O 1
ATOM 920 N N . LYS A 1 114 ? -3.714 -1.449 -2.291 1.00 96.88 114 LYS A N 1
ATOM 921 C CA . LYS A 1 114 ? -4.071 -1.834 -3.665 1.00 96.88 114 LYS A CA 1
ATOM 922 C C . LYS A 1 114 ? -5.347 -1.157 -4.149 1.00 96.88 114 LYS A C 1
ATOM 924 O O . LYS A 1 114 ? -5.377 -0.690 -5.278 1.00 96.88 114 LYS A O 1
ATOM 929 N N . ALA A 1 115 ? -6.383 -1.065 -3.317 1.00 96.31 115 ALA A N 1
ATOM 930 C CA . ALA A 1 115 ? -7.623 -0.378 -3.675 1.00 96.31 115 ALA A CA 1
ATOM 931 C C . ALA A 1 115 ? -7.371 1.083 -4.070 1.00 96.31 115 ALA A C 1
ATOM 933 O O . ALA A 1 115 ? -7.962 1.580 -5.023 1.00 96.31 115 ALA A O 1
ATOM 934 N N . ARG A 1 116 ? -6.457 1.757 -3.364 1.00 95.19 116 ARG A N 1
ATOM 935 C CA . ARG A 1 116 ? -6.094 3.145 -3.651 1.00 95.19 116 ARG A CA 1
ATOM 936 C C . ARG A 1 116 ? -5.177 3.296 -4.864 1.00 95.19 116 ARG A C 1
ATOM 938 O O . ARG A 1 116 ? -5.397 4.199 -5.659 1.00 95.19 116 ARG A O 1
ATOM 945 N N . LEU A 1 117 ? -4.123 2.487 -4.968 1.00 96.94 117 LEU A N 1
ATOM 946 C CA . LEU A 1 117 ? -3.074 2.700 -5.973 1.00 96.94 117 LEU A CA 1
ATOM 947 C C . LEU A 1 117 ? -3.278 1.885 -7.251 1.00 96.94 117 LEU A C 1
ATOM 949 O O . LEU A 1 117 ? -2.852 2.315 -8.314 1.00 96.94 117 LEU A O 1
ATOM 953 N N . LEU A 1 118 ? -3.914 0.722 -7.155 1.00 97.25 118 LEU A N 1
ATOM 954 C CA . LEU A 1 118 ? -4.031 -0.267 -8.229 1.00 97.25 118 LEU A CA 1
ATOM 955 C C . LEU A 1 118 ? -5.492 -0.648 -8.514 1.00 97.25 118 LEU A C 1
ATOM 957 O O . LEU A 1 118 ? -5.758 -1.762 -8.954 1.00 97.25 118 LEU A O 1
ATOM 961 N N . GLU A 1 119 ? -6.440 0.239 -8.193 1.00 95.62 119 GLU A N 1
ATOM 962 C CA . GLU A 1 119 ? -7.884 0.048 -8.423 1.00 95.62 119 GLU A CA 1
ATOM 963 C C . GLU A 1 119 ? -8.459 -1.252 -7.824 1.00 95.62 119 GLU A C 1
ATOM 965 O O . GLU A 1 119 ? -9.483 -1.766 -8.264 1.00 95.62 119 GLU A O 1
ATOM 970 N N . GLY A 1 120 ? -7.810 -1.792 -6.788 1.00 94.81 120 GLY A N 1
ATOM 971 C CA . GLY A 1 120 ? -8.269 -3.002 -6.100 1.00 94.81 120 GLY A CA 1
ATOM 972 C C . GLY A 1 120 ? -8.079 -4.282 -6.910 1.00 94.81 120 GLY A C 1
ATOM 973 O O . GLY A 1 120 ? -8.785 -5.260 -6.673 1.00 94.81 120 GLY A O 1
ATOM 974 N N . ILE A 1 121 ? -7.136 -4.280 -7.854 1.00 96.44 121 ILE A N 1
ATOM 975 C CA . ILE A 1 121 ? -6.829 -5.441 -8.688 1.00 96.44 121 ILE A CA 1
ATOM 976 C C . ILE A 1 121 ? -6.518 -6.697 -7.838 1.00 96.44 121 ILE A C 1
ATOM 978 O O . ILE A 1 121 ? -5.754 -6.616 -6.861 1.00 96.44 121 ILE A O 1
ATOM 982 N N . PRO A 1 122 ? -7.091 -7.870 -8.172 1.00 96.75 122 PRO A N 1
ATOM 983 C CA . PRO A 1 122 ? -6.792 -9.106 -7.462 1.00 96.75 122 PRO A CA 1
ATOM 984 C C . PRO A 1 122 ? -5.404 -9.638 -7.837 1.00 96.75 122 PRO A C 1
ATOM 986 O O . PRO A 1 122 ? -4.904 -9.433 -8.944 1.00 96.75 122 PRO A O 1
ATOM 989 N N . ASP A 1 123 ? -4.789 -10.396 -6.928 1.00 97.38 123 ASP A N 1
ATOM 990 C CA . ASP A 1 123 ? -3.443 -10.947 -7.136 1.00 97.38 123 ASP A CA 1
ATOM 991 C C . ASP A 1 123 ? -3.369 -11.894 -8.350 1.00 97.38 123 ASP A C 1
ATOM 993 O O . ASP A 1 123 ? -2.326 -11.989 -8.997 1.00 97.38 123 ASP A O 1
ATOM 997 N N . SER A 1 124 ? -4.477 -12.552 -8.715 1.00 97.25 124 SER A N 1
ATOM 998 C CA . SER A 1 124 ? -4.582 -13.366 -9.937 1.00 97.25 124 SER A CA 1
ATOM 999 C C . SER A 1 124 ? -4.318 -12.562 -11.208 1.00 97.25 124 SER A C 1
ATOM 1001 O O . SER A 1 124 ? -3.702 -13.065 -12.149 1.00 97.25 124 SER A O 1
ATOM 1003 N N . ASP A 1 125 ? -4.753 -11.308 -11.234 1.00 97.25 125 ASP A N 1
ATOM 1004 C CA . ASP A 1 125 ? -4.636 -10.448 -12.405 1.00 97.25 125 ASP A CA 1
ATOM 1005 C C . ASP A 1 125 ? -3.233 -9.841 -12.461 1.00 97.25 125 ASP A C 1
ATOM 1007 O O . ASP A 1 125 ? -2.650 -9.739 -13.540 1.00 97.25 125 ASP A O 1
ATOM 1011 N N . ILE A 1 126 ? -2.625 -9.569 -11.297 1.00 97.81 126 ILE A N 1
ATOM 1012 C CA . ILE A 1 126 ? -1.198 -9.226 -11.197 1.00 97.81 126 ILE A CA 1
ATOM 1013 C C . ILE A 1 126 ? -0.335 -10.360 -11.768 1.00 97.81 126 ILE A C 1
ATOM 1015 O O . ILE A 1 126 ? 0.585 -10.120 -12.554 1.00 97.81 126 ILE A O 1
ATOM 1019 N N . LEU A 1 127 ? -0.644 -11.610 -11.407 1.00 97.75 127 LEU A N 1
ATOM 1020 C CA . LEU A 1 127 ? 0.039 -12.791 -11.940 1.00 97.75 127 LEU A CA 1
ATOM 1021 C C . LEU A 1 127 ? -0.217 -12.989 -13.439 1.00 97.75 127 LEU A C 1
ATOM 1023 O O . LEU A 1 127 ? 0.683 -13.434 -14.152 1.00 97.75 127 LEU A O 1
ATOM 1027 N N . SER A 1 128 ? -1.406 -12.636 -13.923 1.00 97.19 128 SER A N 1
ATOM 1028 C CA . SER A 1 128 ? -1.743 -12.703 -15.347 1.00 97.19 128 SER A CA 1
ATOM 1029 C C . SER A 1 128 ? -0.943 -11.684 -16.162 1.00 97.19 128 SER A C 1
ATOM 1031 O O . SER A 1 128 ? -0.322 -12.057 -17.155 1.00 97.19 128 SER A O 1
ATOM 1033 N N . GLU A 1 129 ? -0.865 -10.429 -15.708 1.00 96.94 129 GLU A N 1
ATOM 1034 C CA . GLU A 1 129 ? -0.030 -9.389 -16.331 1.00 96.94 129 GLU A CA 1
ATOM 1035 C C . GLU A 1 129 ? 1.452 -9.789 -16.308 1.00 96.94 129 GLU A C 1
ATOM 1037 O O . GLU A 1 129 ? 2.155 -9.677 -17.313 1.00 96.94 129 GLU A O 1
ATOM 1042 N N . LYS A 1 130 ? 1.922 -10.366 -15.193 1.00 97.75 130 LYS A N 1
ATOM 1043 C CA . LYS A 1 130 ? 3.268 -10.942 -15.113 1.00 97.75 130 LYS A CA 1
ATOM 1044 C C . LYS A 1 130 ? 3.483 -12.030 -16.171 1.00 97.75 130 LYS A C 1
ATOM 1046 O O . LYS A 1 130 ? 4.536 -12.053 -16.799 1.00 97.75 130 LYS A O 1
ATOM 1051 N N . GLY A 1 131 ? 2.506 -12.912 -16.381 1.00 97.69 131 GLY A N 1
ATOM 1052 C CA . GLY A 1 131 ? 2.573 -13.965 -17.396 1.00 97.69 131 GLY A CA 1
ATOM 1053 C C . GLY A 1 131 ? 2.726 -13.424 -18.821 1.00 97.69 131 GLY A C 1
ATOM 1054 O O . GLY A 1 131 ? 3.487 -13.987 -19.606 1.00 97.69 131 GLY A O 1
ATOM 1055 N N . LEU A 1 132 ? 2.067 -12.304 -19.140 1.00 97.00 132 LEU A N 1
ATOM 1056 C CA . LEU A 1 132 ? 2.231 -11.621 -20.428 1.00 97.00 132 LEU A CA 1
ATOM 1057 C C . LEU A 1 132 ? 3.659 -11.089 -20.600 1.00 97.00 132 LEU A C 1
ATOM 1059 O O . LEU A 1 132 ? 4.299 -11.359 -21.616 1.00 97.00 132 LEU A O 1
ATOM 1063 N N . ILE A 1 133 ? 4.189 -10.410 -19.578 1.00 97.31 133 ILE A N 1
ATOM 1064 C CA . ILE A 1 133 ? 5.564 -9.891 -19.595 1.00 97.31 133 ILE A CA 1
ATOM 1065 C C . ILE A 1 133 ? 6.575 -11.037 -19.719 1.00 97.31 133 ILE A C 1
ATOM 1067 O O . ILE A 1 133 ? 7.516 -10.941 -20.504 1.00 97.31 133 ILE A O 1
ATOM 1071 N N . ASP A 1 134 ? 6.384 -12.139 -18.991 1.00 97.56 134 ASP A N 1
ATOM 1072 C CA . ASP A 1 134 ? 7.272 -13.305 -19.050 1.00 97.56 134 ASP A CA 1
ATOM 1073 C C . ASP A 1 134 ? 7.290 -13.966 -20.435 1.00 97.56 134 ASP A C 1
ATOM 1075 O O . ASP A 1 134 ? 8.336 -14.437 -20.888 1.00 97.56 134 ASP A O 1
ATOM 1079 N N . PHE A 1 135 ? 6.154 -13.978 -21.135 1.00 97.56 135 PHE A N 1
ATOM 1080 C CA . PHE A 1 135 ? 6.098 -14.452 -22.514 1.00 97.56 135 PHE A CA 1
ATOM 1081 C C . PHE A 1 135 ? 6.911 -13.557 -23.460 1.00 97.56 135 PHE A C 1
ATOM 1083 O O . PHE A 1 135 ? 7.622 -14.064 -24.330 1.00 97.56 135 PHE A O 1
ATOM 1090 N N . ASP A 1 136 ? 6.875 -12.238 -23.270 1.00 97.19 136 ASP A N 1
ATOM 1091 C CA . ASP A 1 136 ? 7.690 -11.312 -24.061 1.00 97.19 136 ASP A CA 1
ATOM 1092 C C . ASP A 1 136 ? 9.188 -11.400 -23.719 1.00 97.19 136 ASP A C 1
ATOM 1094 O O . ASP A 1 136 ? 10.022 -11.301 -24.617 1.00 97.19 136 ASP A O 1
ATOM 1098 N N . ILE A 1 137 ? 9.549 -11.701 -22.465 1.00 97.56 137 ILE A N 1
ATOM 1099 C CA . ILE A 1 137 ? 10.937 -12.027 -22.080 1.00 97.56 137 ILE A CA 1
ATOM 1100 C C . ILE A 1 137 ? 11.457 -13.230 -22.883 1.00 97.56 137 ILE A C 1
ATOM 1102 O O . ILE A 1 137 ? 12.598 -13.221 -23.353 1.00 97.56 137 ILE A O 1
ATOM 1106 N N . LEU A 1 138 ? 10.635 -14.271 -23.060 1.00 97.12 138 LEU A N 1
ATOM 1107 C CA . LEU A 1 138 ? 11.012 -15.439 -23.860 1.00 97.12 138 LEU A CA 1
ATOM 1108 C C . LEU A 1 138 ? 11.252 -15.057 -25.326 1.00 97.12 138 LEU A C 1
ATOM 1110 O O . LEU A 1 138 ? 12.243 -15.495 -25.912 1.00 97.12 138 LEU A O 1
ATOM 1114 N N . LYS A 1 139 ? 10.384 -14.221 -25.910 1.00 97.50 139 LYS A N 1
ATOM 1115 C CA . LYS A 1 139 ? 10.565 -13.732 -27.286 1.00 97.50 139 LYS A CA 1
ATOM 1116 C C . LYS A 1 139 ? 11.879 -12.976 -27.448 1.00 97.50 139 LYS A C 1
ATOM 1118 O O . LYS A 1 139 ? 12.600 -13.250 -28.402 1.00 97.50 139 LYS A O 1
ATOM 1123 N N . ASP A 1 140 ? 12.221 -12.093 -26.513 1.00 96.81 140 ASP A N 1
ATOM 1124 C CA . ASP A 1 140 ? 13.482 -11.340 -26.559 1.00 96.81 140 ASP A CA 1
ATOM 1125 C C . ASP A 1 140 ? 14.698 -12.242 -26.484 1.00 96.81 140 ASP A C 1
ATOM 1127 O O . ASP A 1 140 ? 15.664 -12.054 -27.220 1.00 96.81 140 ASP A O 1
ATOM 1131 N N . SER A 1 141 ? 14.636 -13.250 -25.612 1.00 95.94 141 SER A N 1
ATOM 1132 C CA . SER A 1 141 ? 15.702 -14.235 -25.487 1.00 95.94 141 SER A CA 1
ATOM 1133 C C . SER A 1 141 ? 15.916 -15.000 -26.793 1.00 95.94 141 SER A C 1
ATOM 1135 O O . SER A 1 141 ? 17.060 -15.285 -27.136 1.00 95.94 141 SER A O 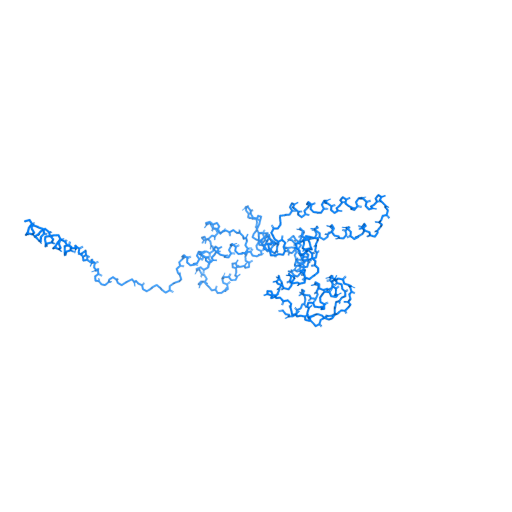1
ATOM 1137 N N . ILE A 1 142 ? 14.841 -15.340 -27.512 1.00 96.62 142 ILE A N 1
ATOM 1138 C CA . ILE A 1 142 ? 14.912 -16.023 -28.813 1.00 96.62 142 ILE A CA 1
ATOM 1139 C C . ILE A 1 142 ? 15.428 -15.069 -29.900 1.00 96.62 142 ILE A C 1
ATOM 1141 O O . ILE A 1 142 ? 16.219 -15.476 -30.746 1.00 96.62 142 ILE A O 1
ATOM 1145 N N . ALA A 1 143 ? 15.005 -13.804 -29.868 1.00 96.69 143 ALA A N 1
ATOM 1146 C CA . ALA A 1 143 ? 15.429 -12.771 -30.811 1.00 96.69 143 ALA A CA 1
ATOM 1147 C C . ALA A 1 143 ? 16.862 -12.258 -30.563 1.00 96.69 143 ALA A C 1
ATOM 1149 O O . ALA A 1 143 ? 17.429 -11.594 -31.428 1.00 96.69 143 ALA A O 1
ATOM 1150 N N . GLY A 1 144 ? 17.450 -12.549 -29.397 1.00 95.94 144 GLY A N 1
ATOM 1151 C CA . GLY A 1 144 ? 18.766 -12.052 -28.996 1.00 95.94 144 GLY A CA 1
ATOM 1152 C C . GLY A 1 144 ? 18.782 -10.588 -28.537 1.00 95.94 144 GLY A C 1
ATOM 1153 O O . GLY A 1 144 ? 19.862 -10.006 -28.426 1.00 95.94 144 GLY A O 1
ATOM 1154 N N . ASP A 1 145 ? 17.623 -9.983 -28.251 1.00 96.75 145 ASP A N 1
ATOM 1155 C CA . ASP A 1 145 ? 17.535 -8.610 -27.736 1.00 96.75 145 ASP A CA 1
ATOM 1156 C C . ASP A 1 145 ? 17.804 -8.585 -26.226 1.00 96.75 145 ASP A C 1
ATOM 1158 O O . ASP A 1 145 ? 16.911 -8.717 -25.386 1.00 96.75 145 ASP A O 1
ATOM 1162 N N . SER A 1 146 ? 19.075 -8.415 -25.871 1.00 94.94 146 SER A N 1
ATOM 1163 C CA . SER A 1 146 ? 19.507 -8.392 -24.475 1.00 94.94 146 SER A CA 1
ATOM 1164 C C . SER A 1 146 ? 19.020 -7.164 -23.700 1.00 94.94 146 SER A C 1
ATOM 1166 O O . SER A 1 146 ? 18.864 -7.256 -22.483 1.00 94.94 146 SER A O 1
ATOM 1168 N N . VAL A 1 147 ? 18.758 -6.031 -24.362 1.00 96.50 147 VAL A N 1
ATOM 1169 C CA . VAL A 1 147 ? 18.342 -4.789 -23.694 1.00 96.50 147 VAL A CA 1
ATOM 1170 C C . VAL A 1 147 ? 16.892 -4.909 -23.247 1.00 96.50 147 VAL A C 1
ATOM 1172 O O . VAL A 1 147 ? 16.600 -4.772 -22.053 1.00 96.50 147 VAL A O 1
ATOM 1175 N N . SER A 1 148 ? 15.994 -5.231 -24.179 1.00 96.12 148 SER A N 1
ATOM 1176 C CA . SER A 1 148 ? 14.573 -5.385 -23.868 1.00 96.12 148 SER A CA 1
ATOM 1177 C C . SER A 1 148 ? 14.329 -6.518 -22.873 1.00 96.12 148 SER A C 1
ATOM 1179 O O . SER A 1 148 ? 13.541 -6.352 -21.935 1.00 96.12 148 SER A O 1
ATOM 1181 N N . PHE A 1 149 ? 15.098 -7.608 -22.991 1.00 97.12 149 PHE A N 1
ATOM 1182 C CA . PHE A 1 149 ? 15.067 -8.718 -22.045 1.00 97.12 149 PHE A CA 1
ATOM 1183 C C . PHE A 1 149 ? 15.285 -8.248 -20.598 1.00 97.12 149 PHE A C 1
ATOM 1185 O O . PHE A 1 149 ? 14.517 -8.611 -19.704 1.00 97.12 149 PHE A O 1
ATOM 1192 N N . GLN A 1 150 ? 16.307 -7.421 -20.337 1.00 96.81 150 GLN A N 1
ATOM 1193 C CA . GLN A 1 150 ? 16.591 -6.949 -18.974 1.00 96.81 150 GLN A CA 1
ATOM 1194 C C . GLN A 1 150 ? 15.528 -5.970 -18.462 1.00 96.81 150 GLN A C 1
ATOM 1196 O O . GLN A 1 150 ? 15.153 -6.034 -17.287 1.00 96.81 150 GLN A O 1
ATOM 1201 N N . ILE A 1 151 ? 15.007 -5.096 -19.330 1.00 94.94 151 ILE A N 1
ATOM 1202 C CA . ILE A 1 151 ? 13.933 -4.154 -18.978 1.00 94.94 151 ILE A CA 1
ATOM 1203 C C . ILE A 1 151 ? 12.680 -4.922 -18.544 1.00 94.94 151 ILE A C 1
ATOM 1205 O O . ILE A 1 151 ? 12.171 -4.702 -17.439 1.00 94.94 151 ILE A O 1
ATOM 1209 N N . ARG A 1 152 ? 12.220 -5.876 -19.362 1.00 96.62 152 ARG A N 1
ATOM 1210 C CA . ARG A 1 152 ? 11.034 -6.687 -19.054 1.00 96.62 152 ARG A CA 1
ATOM 1211 C C . ARG A 1 152 ? 11.246 -7.583 -17.843 1.00 96.62 152 ARG A C 1
ATOM 1213 O O . ARG A 1 152 ? 10.357 -7.691 -17.000 1.00 96.62 152 ARG A O 1
ATOM 1220 N N . LYS A 1 153 ? 12.444 -8.148 -17.671 1.00 96.94 153 LYS A N 1
ATOM 1221 C CA . LYS A 1 153 ? 12.790 -8.914 -16.466 1.00 96.94 153 LYS A CA 1
ATOM 1222 C C . LYS A 1 153 ? 12.626 -8.082 -15.194 1.00 96.94 153 LYS A C 1
ATOM 1224 O O . LYS A 1 153 ? 12.047 -8.567 -14.223 1.00 96.94 153 LYS A O 1
ATOM 1229 N N . LYS A 1 154 ? 13.067 -6.819 -15.203 1.00 96.44 154 LYS A N 1
ATOM 1230 C CA . LYS A 1 154 ? 12.868 -5.894 -14.076 1.00 96.44 154 LYS A CA 1
ATOM 1231 C C . LYS A 1 154 ? 11.383 -5.585 -13.847 1.00 96.44 154 LYS A C 1
ATOM 1233 O O . LYS A 1 154 ? 10.952 -5.532 -12.698 1.00 96.44 154 LYS A O 1
ATOM 1238 N N . GLN A 1 155 ? 10.591 -5.413 -14.906 1.00 96.19 155 GLN A N 1
ATOM 1239 C CA . GLN A 1 155 ? 9.139 -5.199 -14.794 1.00 96.19 155 GLN A CA 1
ATOM 1240 C C . GLN A 1 155 ? 8.416 -6.412 -14.187 1.00 96.19 155 GLN A C 1
ATOM 1242 O O . GLN A 1 155 ? 7.632 -6.247 -13.254 1.00 96.19 155 GLN A O 1
ATOM 1247 N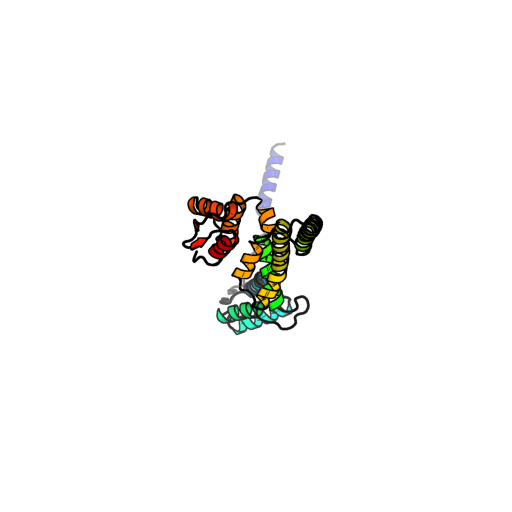 N . SER A 1 156 ? 8.735 -7.629 -14.638 1.00 97.62 156 SER A N 1
ATOM 1248 C CA . SER A 1 156 ? 8.193 -8.875 -14.072 1.00 97.62 156 SER A CA 1
ATOM 1249 C C . SER A 1 156 ? 8.544 -9.019 -12.585 1.00 97.62 156 SER A C 1
ATOM 1251 O O . SER A 1 156 ? 7.684 -9.333 -11.759 1.00 97.62 156 SER A O 1
ATOM 1253 N N . GLN A 1 157 ? 9.783 -8.693 -12.199 1.00 97.62 157 GLN A N 1
ATOM 1254 C CA . GLN A 1 157 ? 10.205 -8.693 -10.794 1.00 97.62 157 GLN A CA 1
ATOM 1255 C C . GLN A 1 157 ? 9.421 -7.692 -9.938 1.00 97.62 157 GLN A C 1
ATOM 1257 O O . GLN A 1 157 ? 9.022 -8.035 -8.827 1.00 97.62 157 GLN A O 1
ATOM 1262 N N . LYS A 1 158 ? 9.144 -6.486 -10.446 1.00 97.75 158 LYS A N 1
ATOM 1263 C CA . LYS A 1 158 ? 8.343 -5.480 -9.728 1.00 97.75 158 LYS A CA 1
ATOM 1264 C C . LYS A 1 158 ? 6.930 -5.976 -9.406 1.00 97.75 158 LYS A C 1
ATOM 1266 O O . LYS A 1 158 ? 6.456 -5.753 -8.297 1.00 97.75 158 LYS A O 1
ATOM 1271 N N . LEU A 1 159 ? 6.287 -6.712 -10.316 1.00 98.06 159 LEU A N 1
ATOM 1272 C CA . LEU A 1 159 ? 4.972 -7.319 -10.056 1.00 98.06 159 LEU A CA 1
ATOM 1273 C C . LEU A 1 159 ? 5.032 -8.387 -8.954 1.00 98.06 159 LEU A C 1
ATOM 1275 O O . LEU A 1 159 ? 4.142 -8.462 -8.110 1.00 98.06 159 LEU A O 1
ATOM 1279 N N . VAL A 1 160 ? 6.108 -9.178 -8.907 1.00 97.25 160 VAL A N 1
ATOM 128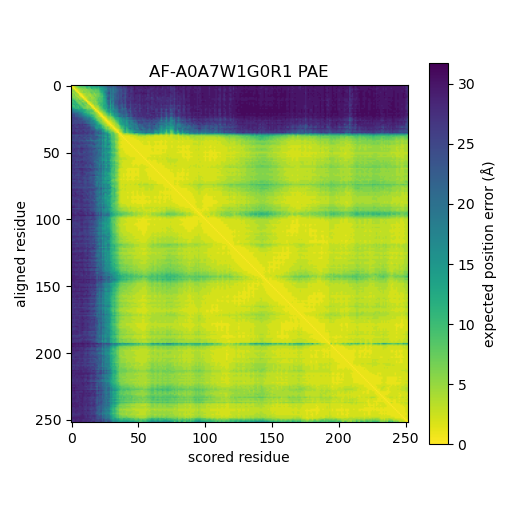0 C CA . VAL A 1 160 ? 6.335 -10.128 -7.804 1.00 97.25 160 VAL A CA 1
ATOM 1281 C C . VAL A 1 160 ? 6.525 -9.395 -6.477 1.00 97.25 160 VAL A C 1
ATOM 1283 O O . VAL A 1 160 ? 6.002 -9.832 -5.452 1.00 97.25 160 VAL A O 1
ATOM 1286 N N . GLU A 1 161 ? 7.260 -8.285 -6.484 1.00 97.25 161 GLU A N 1
ATOM 1287 C CA . GLU A 1 161 ? 7.475 -7.473 -5.289 1.00 97.25 161 GLU A CA 1
ATOM 1288 C C . GLU A 1 161 ? 6.168 -6.877 -4.752 1.00 97.25 161 GLU A C 1
ATOM 1290 O O . GLU A 1 161 ? 5.999 -6.849 -3.535 1.00 97.25 161 GLU A O 1
ATOM 1295 N N . VAL A 1 162 ? 5.222 -6.484 -5.617 1.00 97.81 162 VAL A N 1
ATOM 1296 C CA . VAL A 1 162 ? 3.874 -6.053 -5.194 1.00 97.81 162 VAL A CA 1
ATOM 1297 C C . VAL A 1 162 ? 3.188 -7.145 -4.373 1.00 97.81 162 VAL A C 1
ATOM 1299 O O . VAL A 1 162 ? 2.819 -6.889 -3.230 1.00 97.81 162 VAL A O 1
ATOM 1302 N N . ILE A 1 163 ? 3.098 -8.370 -4.900 1.00 97.00 163 ILE A N 1
ATOM 1303 C CA . ILE A 1 163 ? 2.435 -9.498 -4.217 1.00 97.00 163 ILE A CA 1
ATOM 1304 C C . ILE A 1 163 ? 3.128 -9.816 -2.884 1.00 97.00 163 ILE A C 1
ATOM 1306 O O . ILE A 1 163 ? 2.490 -10.076 -1.865 1.00 97.00 163 ILE A O 1
ATOM 1310 N N . LYS A 1 164 ? 4.464 -9.766 -2.853 1.00 97.25 164 LYS A N 1
ATOM 1311 C CA . LYS A 1 164 ? 5.237 -10.061 -1.639 1.00 97.25 164 LYS A CA 1
ATOM 1312 C C . LYS A 1 164 ? 5.214 -8.940 -0.599 1.00 97.25 164 LYS A C 1
ATOM 1314 O O . LYS A 1 164 ? 5.594 -9.193 0.547 1.00 97.25 164 LYS A O 1
ATOM 1319 N N . ALA A 1 165 ? 4.762 -7.735 -0.950 1.00 97.44 165 ALA A N 1
ATOM 1320 C CA . ALA A 1 165 ? 4.797 -6.572 -0.067 1.00 97.44 165 ALA A CA 1
ATOM 1321 C C . ALA A 1 165 ? 4.065 -6.819 1.259 1.00 97.44 165 ALA A C 1
ATOM 1323 O O . ALA A 1 165 ? 4.575 -6.443 2.312 1.00 97.44 165 ALA A O 1
ATOM 1324 N N . GLN A 1 166 ? 2.920 -7.511 1.232 1.00 95.56 166 GLN A N 1
ATOM 1325 C CA . GLN A 1 166 ? 2.171 -7.875 2.438 1.00 95.56 166 GLN A CA 1
ATOM 1326 C C . GLN A 1 166 ? 3.028 -8.693 3.417 1.00 95.56 166 GLN A C 1
ATOM 1328 O O . GLN A 1 166 ? 3.112 -8.379 4.605 1.00 95.56 166 GLN A O 1
ATOM 1333 N N . ALA A 1 167 ? 3.667 -9.754 2.917 1.00 96.56 167 ALA A N 1
ATOM 1334 C CA . ALA A 1 167 ? 4.478 -10.645 3.734 1.00 96.56 167 ALA A CA 1
ATOM 1335 C C . ALA A 1 167 ? 5.729 -9.931 4.256 1.00 96.56 167 ALA A C 1
ATOM 1337 O O . ALA A 1 167 ? 6.028 -10.019 5.445 1.00 96.56 167 ALA A O 1
ATOM 1338 N N . TYR A 1 168 ? 6.418 -9.183 3.393 1.00 98.12 168 TYR A N 1
ATOM 1339 C CA . TYR A 1 168 ? 7.607 -8.427 3.778 1.00 98.12 168 TYR A CA 1
ATOM 1340 C C . TYR A 1 168 ? 7.301 -7.345 4.810 1.00 98.12 168 TYR A C 1
ATOM 1342 O O . TYR A 1 168 ? 8.093 -7.164 5.732 1.00 98.12 168 TYR A O 1
ATOM 1350 N N . TYR A 1 169 ? 6.157 -6.664 4.703 1.00 97.69 169 TYR A N 1
ATOM 1351 C CA . TYR A 1 169 ? 5.761 -5.660 5.688 1.00 97.69 169 TYR A CA 1
ATOM 1352 C C . TYR A 1 169 ? 5.410 -6.307 7.033 1.00 97.69 169 TYR A C 1
ATOM 1354 O O . TYR A 1 169 ? 5.845 -5.836 8.077 1.00 97.69 169 TYR A O 1
ATOM 1362 N N . ARG A 1 170 ? 4.707 -7.448 7.021 1.00 96.88 170 ARG A N 1
ATOM 1363 C CA . ARG A 1 170 ? 4.386 -8.217 8.239 1.00 96.88 170 ARG A CA 1
ATOM 1364 C C . ARG A 1 170 ? 5.622 -8.741 8.975 1.00 96.88 170 ARG A C 1
ATOM 1366 O O . ARG A 1 170 ? 5.581 -8.925 10.192 1.00 96.88 170 ARG A O 1
ATOM 1373 N N . MET A 1 171 ? 6.671 -9.054 8.221 1.00 96.50 171 MET A N 1
ATOM 1374 C CA . MET A 1 171 ? 7.949 -9.576 8.711 1.00 96.50 171 MET A CA 1
ATOM 1375 C C . MET A 1 171 ? 8.973 -8.468 8.993 1.00 96.50 171 MET A C 1
ATOM 1377 O O . MET A 1 171 ? 10.152 -8.776 9.151 1.00 96.50 171 MET A O 1
ATOM 1381 N N . ASP A 1 172 ? 8.552 -7.198 8.982 1.00 95.81 172 ASP A N 1
ATOM 1382 C CA . ASP A 1 172 ? 9.406 -6.026 9.210 1.00 95.81 172 ASP A CA 1
ATOM 1383 C C . ASP A 1 172 ? 10.629 -5.954 8.269 1.00 95.81 172 ASP A C 1
ATOM 1385 O O . ASP A 1 172 ? 11.626 -5.292 8.548 1.00 95.81 172 ASP A O 1
ATOM 1389 N N . SER A 1 173 ? 10.561 -6.634 7.118 1.00 97.69 173 SER A N 1
ATOM 1390 C CA . SER A 1 173 ? 11.614 -6.622 6.092 1.00 97.69 173 SER A CA 1
ATOM 1391 C C . SER A 1 173 ? 11.573 -5.347 5.251 1.00 97.69 173 SER A C 1
ATOM 1393 O O . SER A 1 173 ? 12.558 -4.976 4.616 1.00 97.69 173 SER A O 1
ATOM 1395 N N . ILE A 1 174 ? 10.412 -4.695 5.221 1.00 97.69 174 ILE A N 1
ATOM 1396 C CA . ILE A 1 174 ? 10.174 -3.396 4.598 1.00 97.69 174 ILE A CA 1
ATOM 1397 C C . ILE A 1 174 ? 9.280 -2.593 5.534 1.00 97.69 174 ILE A C 1
ATOM 1399 O O . ILE A 1 174 ? 8.489 -3.166 6.279 1.00 97.69 174 ILE A O 1
ATOM 1403 N N . ASP A 1 175 ? 9.377 -1.273 5.476 1.00 96.69 175 ASP A N 1
ATOM 1404 C CA . ASP A 1 175 ? 8.450 -0.393 6.174 1.00 96.69 175 ASP A CA 1
ATOM 1405 C C . ASP A 1 175 ? 7.259 -0.013 5.277 1.00 96.69 175 ASP A C 1
ATOM 1407 O O . ASP A 1 175 ? 7.131 -0.454 4.129 1.00 96.69 175 ASP A O 1
ATOM 1411 N N . ILE A 1 176 ? 6.384 0.849 5.801 1.00 95.88 176 ILE A N 1
ATOM 1412 C CA . ILE A 1 176 ? 5.228 1.361 5.063 1.00 95.88 176 ILE A CA 1
ATOM 1413 C C . ILE A 1 176 ? 5.633 2.032 3.741 1.00 95.88 176 ILE A C 1
ATOM 1415 O O . ILE A 1 176 ? 4.984 1.813 2.719 1.00 95.88 176 ILE A O 1
ATOM 1419 N N . ARG A 1 177 ? 6.742 2.783 3.723 1.00 96.44 177 ARG A N 1
ATOM 1420 C CA . ARG A 1 177 ? 7.260 3.431 2.508 1.00 96.44 177 ARG A CA 1
ATOM 1421 C C . ARG A 1 177 ? 7.639 2.381 1.470 1.00 96.44 177 ARG A C 1
ATOM 1423 O O . ARG A 1 177 ? 7.312 2.538 0.299 1.00 96.44 177 ARG A O 1
ATOM 1430 N N . GLY A 1 178 ? 8.247 1.277 1.898 1.00 97.06 178 GLY A N 1
ATOM 1431 C CA . GLY A 1 178 ? 8.561 0.138 1.044 1.00 97.06 178 GLY A CA 1
ATOM 1432 C C . GLY A 1 178 ? 7.334 -0.528 0.413 1.00 97.06 178 GLY A C 1
ATOM 1433 O O . GLY A 1 178 ? 7.446 -1.035 -0.706 1.00 97.06 178 GLY A O 1
ATOM 1434 N N . VAL A 1 179 ? 6.174 -0.522 1.080 1.00 97.81 179 VAL A N 1
ATOM 1435 C CA . VAL A 1 179 ? 4.910 -0.996 0.486 1.00 97.81 179 VAL A CA 1
ATOM 1436 C C . VAL A 1 179 ? 4.451 -0.030 -0.604 1.00 97.81 179 VAL A C 1
ATOM 1438 O O . VAL A 1 179 ? 4.254 -0.447 -1.744 1.00 97.81 179 VAL A O 1
ATOM 1441 N N . TYR A 1 180 ? 4.350 1.265 -0.292 1.00 97.94 180 TYR A N 1
ATOM 1442 C CA . TYR A 1 180 ? 3.916 2.279 -1.260 1.00 97.94 180 TYR A CA 1
ATOM 1443 C C . TYR A 1 180 ? 4.857 2.382 -2.471 1.00 97.94 180 TYR A C 1
ATOM 1445 O O . TYR A 1 180 ? 4.380 2.510 -3.595 1.00 97.94 180 TYR A O 1
ATOM 1453 N N . ALA A 1 181 ? 6.174 2.244 -2.278 1.00 97.19 181 ALA A N 1
ATOM 1454 C CA . ALA A 1 181 ? 7.154 2.219 -3.368 1.00 97.19 181 ALA A CA 1
ATOM 1455 C C . ALA A 1 181 ? 6.846 1.128 -4.396 1.00 97.19 181 ALA A C 1
ATOM 1457 O O . ALA A 1 181 ? 6.821 1.394 -5.593 1.00 97.19 181 ALA A O 1
ATOM 1458 N N . ARG A 1 182 ? 6.567 -0.094 -3.929 1.00 97.56 182 ARG A N 1
ATOM 1459 C CA . ARG A 1 182 ? 6.245 -1.236 -4.799 1.00 97.56 182 ARG A CA 1
ATOM 1460 C C . ARG A 1 182 ? 4.925 -1.028 -5.538 1.00 97.56 182 ARG A C 1
ATOM 1462 O O . ARG A 1 182 ? 4.820 -1.370 -6.712 1.00 97.56 182 ARG A O 1
ATOM 1469 N N . MET A 1 183 ? 3.941 -0.433 -4.865 1.00 97.31 183 MET A N 1
ATOM 1470 C CA . MET A 1 183 ? 2.620 -0.141 -5.431 1.00 97.31 183 MET A CA 1
ATOM 1471 C C . MET A 1 183 ? 2.656 0.964 -6.494 1.00 97.31 183 MET A C 1
ATOM 1473 O O . MET A 1 183 ? 1.876 0.906 -7.437 1.00 97.31 183 MET A O 1
ATOM 1477 N N . LEU A 1 184 ? 3.565 1.935 -6.370 1.00 96.88 184 LEU A N 1
ATOM 1478 C CA . LEU A 1 184 ? 3.782 2.993 -7.366 1.00 96.88 184 LEU A CA 1
ATOM 1479 C C . LEU A 1 184 ? 4.691 2.553 -8.518 1.00 96.88 184 LEU A C 1
ATOM 1481 O O . LEU A 1 184 ? 4.527 3.019 -9.643 1.00 96.88 184 LEU A O 1
ATOM 1485 N N . ASP A 1 185 ? 5.676 1.695 -8.244 1.00 96.12 185 ASP A N 1
ATOM 1486 C CA . ASP A 1 185 ? 6.708 1.312 -9.208 1.00 96.12 185 ASP A CA 1
ATOM 1487 C C . ASP A 1 185 ? 6.458 -0.073 -9.820 1.00 96.12 185 ASP A C 1
ATOM 1489 O O . ASP A 1 185 ? 7.225 -1.016 -9.613 1.00 96.12 185 ASP A O 1
ATOM 1493 N N . ASN A 1 186 ? 5.379 -0.211 -10.589 1.00 96.69 186 ASN A N 1
ATOM 1494 C CA . ASN A 1 186 ? 5.071 -1.434 -11.328 1.00 96.69 186 ASN A CA 1
ATOM 1495 C C . ASN A 1 186 ? 4.261 -1.146 -12.604 1.00 96.69 186 ASN A C 1
ATOM 1497 O O . ASN A 1 186 ? 3.655 -0.088 -12.757 1.00 96.69 186 ASN A O 1
ATOM 1501 N N . ALA A 1 187 ? 4.231 -2.128 -13.508 1.00 95.25 187 ALA A N 1
ATOM 1502 C CA . ALA A 1 187 ? 3.590 -1.991 -14.815 1.00 95.25 187 ALA A CA 1
ATOM 1503 C C . ALA A 1 187 ? 2.067 -1.765 -14.742 1.00 95.25 187 ALA A C 1
ATOM 1505 O O . ALA A 1 187 ? 1.504 -1.150 -15.641 1.00 95.25 187 ALA A O 1
ATOM 1506 N N . ILE A 1 188 ? 1.393 -2.223 -13.682 1.00 97.25 188 ILE A N 1
ATOM 1507 C CA . ILE A 1 188 ? -0.058 -2.049 -13.524 1.00 97.25 188 ILE A CA 1
ATOM 1508 C C . ILE A 1 188 ? -0.373 -0.600 -13.169 1.00 97.25 188 ILE A C 1
ATOM 1510 O O . ILE A 1 188 ? -1.238 0.000 -13.800 1.00 97.25 188 ILE A O 1
ATOM 1514 N N . TYR A 1 189 ? 0.369 -0.014 -12.225 1.00 97.19 189 TYR A N 1
ATOM 1515 C CA . TYR A 1 189 ? 0.236 1.406 -11.895 1.00 97.19 189 TYR A CA 1
ATOM 1516 C C . TYR A 1 189 ? 0.473 2.287 -13.130 1.00 97.19 189 TYR A C 1
ATOM 1518 O O . TYR A 1 189 ? -0.246 3.260 -13.360 1.00 97.19 189 TYR A O 1
ATOM 1526 N N . ASP A 1 190 ? 1.441 1.910 -13.965 1.00 94.94 190 ASP A N 1
ATOM 1527 C CA . ASP A 1 190 ? 1.743 2.610 -15.215 1.00 94.94 190 ASP A CA 1
ATOM 1528 C C . ASP A 1 190 ? 0.627 2.466 -16.246 1.00 94.94 190 ASP A C 1
ATOM 1530 O O . ASP A 1 190 ? 0.253 3.440 -16.893 1.00 94.94 190 ASP A O 1
ATOM 1534 N N . LYS A 1 191 ? 0.050 1.269 -16.366 1.00 94.44 191 LYS A N 1
ATOM 1535 C CA . LYS A 1 191 ? -1.070 0.985 -17.266 1.00 94.44 191 LYS A CA 1
ATOM 1536 C C . LYS A 1 191 ? -2.337 1.730 -16.861 1.00 94.44 191 LYS A C 1
ATOM 1538 O O . LYS A 1 191 ? -3.002 2.266 -17.736 1.00 94.44 191 LYS A O 1
ATOM 1543 N N . ILE A 1 192 ? -2.642 1.803 -15.565 1.00 95.56 192 ILE A N 1
ATOM 1544 C CA . ILE A 1 192 ? -3.772 2.582 -15.034 1.00 95.56 192 ILE A CA 1
ATOM 1545 C C . ILE A 1 192 ? -3.581 4.064 -15.364 1.00 95.56 192 ILE A C 1
ATOM 1547 O O . ILE A 1 192 ? -4.503 4.739 -15.817 1.00 95.56 192 ILE A O 1
ATOM 1551 N N . ASN A 1 193 ? -2.358 4.568 -15.194 1.00 94.88 193 ASN A N 1
ATOM 1552 C CA . ASN A 1 193 ? -2.080 5.984 -15.371 1.00 94.88 193 ASN A CA 1
ATOM 1553 C C . ASN A 1 193 ? -1.674 6.373 -16.805 1.00 94.88 193 ASN A C 1
ATOM 1555 O O . ASN A 1 193 ? -1.604 7.557 -17.079 1.00 94.88 193 ASN A O 1
ATOM 1559 N N . MET A 1 194 ? -1.496 5.442 -17.747 1.00 82.62 194 MET A N 1
ATOM 1560 C CA . MET A 1 194 ? -1.389 5.584 -19.220 1.00 82.62 194 MET A CA 1
ATOM 1561 C C . MET A 1 194 ? -0.414 6.629 -19.824 1.00 82.62 194 MET A C 1
ATOM 1563 O O . MET A 1 194 ? -0.253 6.647 -21.042 1.00 82.62 194 MET A O 1
ATOM 1567 N N . ASN A 1 195 ? 0.223 7.504 -19.041 1.00 92.94 195 ASN A N 1
ATOM 1568 C CA . ASN A 1 195 ? 1.277 8.445 -19.438 1.00 92.94 195 ASN A CA 1
ATOM 1569 C C . ASN A 1 195 ? 1.910 9.120 -18.205 1.00 92.94 195 ASN A C 1
ATOM 1571 O O . ASN A 1 195 ? 1.359 9.098 -17.101 1.00 92.94 195 ASN A O 1
ATOM 1575 N N . THR A 1 196 ? 3.045 9.788 -18.415 1.00 95.38 196 THR A N 1
ATOM 1576 C CA . THR A 1 196 ? 3.806 10.460 -17.354 1.00 95.38 196 THR A CA 1
ATOM 1577 C C . THR A 1 196 ? 3.027 11.577 -16.656 1.00 95.38 196 THR A C 1
ATOM 1579 O O . THR A 1 196 ? 3.078 11.689 -15.432 1.00 95.38 196 THR A O 1
ATOM 1582 N N . PHE A 1 197 ? 2.242 12.376 -17.385 1.00 96.06 197 PHE A N 1
ATOM 1583 C CA . PHE A 1 197 ? 1.448 13.456 -16.785 1.00 96.06 197 PHE A CA 1
ATOM 1584 C C . PHE A 1 197 ? 0.423 12.922 -15.772 1.00 96.06 197 PHE A C 1
ATOM 1586 O O . PHE A 1 197 ? 0.326 13.408 -14.643 1.00 96.06 197 PHE A O 1
ATOM 1593 N N . ASN A 1 198 ? -0.322 11.895 -16.161 1.00 96.50 198 ASN A N 1
ATOM 1594 C CA . ASN A 1 198 ? -1.296 11.228 -15.310 1.00 96.50 198 ASN A CA 1
ATOM 1595 C C . ASN A 1 198 ? -0.613 10.482 -14.160 1.00 96.50 198 ASN A C 1
ATOM 1597 O O . ASN A 1 198 ? -1.084 10.586 -13.032 1.00 96.50 198 ASN A O 1
ATOM 1601 N N . PHE A 1 199 ? 0.518 9.813 -14.407 1.00 97.69 199 PHE A N 1
ATOM 1602 C CA . PHE A 1 199 ? 1.313 9.161 -13.363 1.00 97.69 199 PHE A CA 1
ATOM 1603 C C . PHE A 1 199 ? 1.710 10.147 -12.257 1.00 97.69 199 PHE A C 1
ATOM 1605 O O . PHE A 1 199 ? 1.472 9.871 -11.081 1.00 97.69 199 PHE A O 1
ATOM 1612 N N . VAL A 1 200 ? 2.243 11.318 -12.625 1.00 97.56 200 VAL A N 1
ATOM 1613 C CA . VAL A 1 200 ? 2.635 12.369 -11.672 1.00 97.56 200 VAL A CA 1
ATOM 1614 C C . VAL A 1 200 ? 1.422 12.920 -10.920 1.00 97.56 200 VAL A C 1
ATOM 1616 O O . VAL A 1 200 ? 1.475 13.135 -9.712 1.00 97.56 200 VAL A O 1
ATOM 1619 N N . ARG A 1 201 ? 0.294 13.152 -11.598 1.00 96.88 201 ARG A N 1
ATOM 1620 C CA . ARG A 1 201 ? -0.920 13.620 -10.911 1.00 96.88 201 ARG A CA 1
ATOM 1621 C C . ARG A 1 201 ? -1.454 12.582 -9.930 1.00 96.88 201 ARG A C 1
ATOM 1623 O O . ARG A 1 201 ? -1.840 12.942 -8.818 1.00 96.88 201 ARG A O 1
ATOM 1630 N N . ALA A 1 202 ? -1.470 11.317 -10.334 1.00 97.38 202 ALA A N 1
ATOM 1631 C CA . ALA A 1 202 ? -1.948 10.218 -9.515 1.00 97.38 202 ALA A CA 1
ATOM 1632 C C . ALA A 1 202 ? -1.033 9.969 -8.313 1.00 97.38 202 ALA A C 1
ATOM 1634 O O . ALA A 1 202 ? -1.540 9.797 -7.210 1.00 97.38 202 ALA A O 1
ATOM 1635 N N . SER A 1 203 ? 0.295 10.008 -8.474 1.00 96.94 203 SER A N 1
ATOM 1636 C CA . SER A 1 203 ? 1.233 9.814 -7.358 1.00 96.94 203 SER A CA 1
ATOM 1637 C C . SER A 1 203 ? 1.051 10.882 -6.273 1.00 96.94 203 SER A C 1
ATOM 1639 O O . SER A 1 203 ? 0.952 10.539 -5.096 1.00 96.94 203 SER A O 1
ATOM 1641 N N . PHE A 1 204 ? 0.897 12.156 -6.652 1.00 97.56 204 PHE A N 1
ATOM 1642 C CA . PHE A 1 204 ? 0.603 13.242 -5.711 1.00 97.56 204 PHE A CA 1
ATOM 1643 C C . PHE A 1 204 ? -0.766 13.079 -5.043 1.00 97.56 204 PHE A C 1
ATOM 1645 O O . PHE A 1 204 ? -0.879 13.219 -3.825 1.00 97.56 204 PHE A O 1
ATOM 1652 N N . SER A 1 205 ? -1.798 12.725 -5.813 1.00 95.88 205 SER A N 1
ATOM 1653 C CA . SER A 1 205 ? -3.138 12.506 -5.263 1.00 95.88 205 SER A CA 1
ATOM 1654 C C . SER A 1 205 ? -3.162 11.333 -4.279 1.00 95.88 205 SER A C 1
ATOM 1656 O O . SER A 1 205 ? -3.803 11.411 -3.234 1.00 95.88 205 SER A O 1
ATOM 1658 N N . ASN A 1 206 ? -2.453 10.249 -4.592 1.00 95.69 206 ASN A N 1
ATOM 1659 C CA . ASN A 1 206 ? -2.456 9.021 -3.803 1.00 95.69 206 ASN A CA 1
ATOM 1660 C C . ASN A 1 206 ? -1.645 9.141 -2.507 1.00 95.69 206 ASN A C 1
ATOM 1662 O O . ASN A 1 206 ? -2.020 8.519 -1.507 1.00 95.69 206 ASN A O 1
ATOM 1666 N N . LEU A 1 207 ? -0.557 9.922 -2.524 1.00 95.62 207 LEU A N 1
ATOM 1667 C CA . LEU A 1 207 ? 0.336 10.096 -1.376 1.00 95.62 207 LEU A CA 1
ATOM 1668 C C . LEU A 1 207 ? -0.018 11.313 -0.513 1.00 95.62 207 LEU A C 1
ATOM 1670 O O . LEU A 1 207 ? -0.065 11.192 0.707 1.00 95.62 207 LEU A O 1
ATOM 1674 N N . PHE A 1 208 ? -0.306 12.459 -1.132 1.00 95.56 208 PHE A N 1
ATOM 1675 C CA . PHE A 1 208 ? -0.465 13.745 -0.438 1.00 95.56 208 PHE A CA 1
ATOM 1676 C C . PHE A 1 208 ? -1.899 14.280 -0.458 1.00 95.56 208 PHE A C 1
ATOM 1678 O O . PHE A 1 208 ? -2.158 15.362 0.062 1.00 95.56 208 PHE A O 1
ATOM 1685 N N . PHE A 1 209 ? -2.843 13.555 -1.072 1.00 95.00 209 PHE A N 1
ATOM 1686 C CA . PHE A 1 209 ? -4.247 13.969 -1.200 1.00 95.00 209 PHE A CA 1
ATOM 1687 C C . PHE A 1 209 ? -4.435 15.339 -1.876 1.00 95.00 209 PHE A C 1
ATOM 1689 O O . PHE A 1 209 ? -5.410 16.047 -1.620 1.00 95.00 209 PHE A O 1
ATOM 1696 N N . ARG A 1 210 ? -3.510 15.713 -2.768 1.00 96.38 210 ARG A N 1
ATOM 1697 C CA . ARG A 1 210 ? -3.572 16.945 -3.562 1.00 96.38 210 ARG A CA 1
ATOM 1698 C C . ARG A 1 210 ? -3.030 16.728 -4.968 1.00 96.38 210 ARG A C 1
ATOM 1700 O O . ARG A 1 210 ? -2.349 15.748 -5.240 1.00 96.38 210 ARG A O 1
ATOM 1707 N N . TYR A 1 211 ? -3.282 17.687 -5.851 1.00 96.06 211 TYR A N 1
ATOM 1708 C CA . TYR A 1 211 ? -2.602 17.749 -7.143 1.00 96.06 211 TYR A CA 1
ATOM 1709 C C . TYR A 1 211 ? -1.230 18.433 -7.015 1.00 96.06 211 TYR A C 1
ATOM 1711 O O . TYR A 1 211 ? -1.042 19.265 -6.117 1.00 96.06 211 TYR A O 1
ATOM 1719 N N . PRO A 1 212 ? -0.274 18.113 -7.908 1.00 97.12 212 PRO A N 1
ATOM 1720 C CA . PRO A 1 212 ? 0.980 18.846 -7.987 1.00 97.12 212 PRO A CA 1
ATOM 1721 C C . PRO A 1 212 ? 0.711 20.292 -8.418 1.00 97.12 212 PRO A C 1
ATOM 1723 O O . PRO A 1 212 ? -0.185 20.568 -9.219 1.00 97.12 212 PRO A O 1
ATOM 1726 N N . SER A 1 213 ? 1.512 21.219 -7.907 1.00 96.62 213 SER A N 1
ATOM 1727 C CA . SER A 1 213 ? 1.621 22.565 -8.464 1.00 96.62 213 SER A CA 1
ATOM 1728 C C . SER A 1 213 ? 2.240 22.519 -9.866 1.00 96.62 213 SER A C 1
ATOM 1730 O O . SER A 1 213 ? 2.846 21.525 -10.271 1.00 96.62 213 SER A O 1
ATOM 1732 N N . GLN A 1 214 ? 2.124 23.612 -10.623 1.00 96.81 214 GLN A N 1
ATOM 1733 C CA . GLN A 1 214 ? 2.647 23.661 -11.990 1.00 96.81 214 GLN A CA 1
ATOM 1734 C C . GLN A 1 214 ? 4.166 23.419 -12.052 1.00 96.81 214 GLN A C 1
ATOM 1736 O O . GLN A 1 214 ? 4.640 22.732 -12.954 1.00 96.81 214 GLN A O 1
ATOM 1741 N N . SER A 1 215 ? 4.929 23.956 -11.097 1.00 96.12 215 SER A N 1
ATOM 1742 C CA . SER A 1 215 ? 6.381 23.755 -11.023 1.00 96.12 215 SER A CA 1
ATOM 1743 C C . SER A 1 215 ? 6.743 22.310 -10.680 1.00 96.12 215 SER A C 1
ATOM 1745 O O . SER A 1 215 ? 7.634 21.747 -11.313 1.00 96.12 215 SER A O 1
ATOM 1747 N N . GLU A 1 216 ? 6.038 21.694 -9.727 1.00 97.38 216 GLU A N 1
ATOM 1748 C CA . GLU A 1 216 ? 6.227 20.281 -9.373 1.00 97.38 216 GLU A CA 1
ATOM 1749 C C . GLU A 1 216 ? 5.901 19.364 -10.543 1.00 97.38 216 GLU A C 1
ATOM 1751 O O . GLU A 1 216 ? 6.639 18.420 -10.799 1.00 97.38 216 GLU A O 1
ATOM 1756 N N . LEU A 1 217 ? 4.827 19.655 -11.277 1.00 97.44 217 LEU A N 1
ATOM 1757 C CA . LEU A 1 217 ? 4.428 18.871 -12.435 1.00 97.44 217 LEU A CA 1
ATOM 1758 C C . LEU A 1 217 ? 5.487 18.920 -13.541 1.00 97.44 217 LEU A C 1
ATOM 1760 O O . LEU A 1 217 ? 5.845 17.873 -14.068 1.00 97.44 217 LEU A O 1
ATOM 1764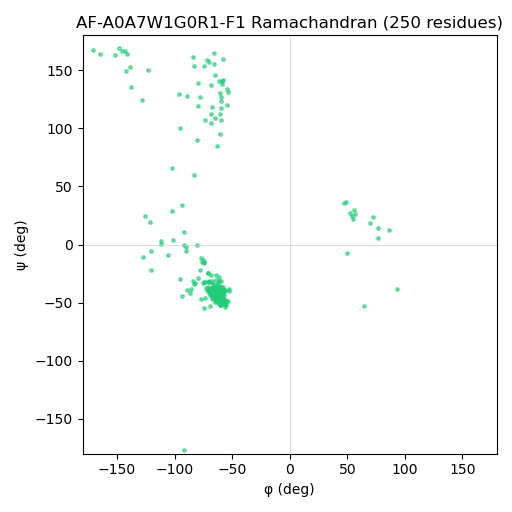 N N . ILE A 1 218 ? 6.001 20.110 -13.873 1.00 96.88 218 ILE A N 1
ATOM 1765 C CA . ILE A 1 218 ? 7.054 20.265 -14.890 1.00 96.88 218 ILE A CA 1
ATOM 1766 C C . ILE A 1 218 ? 8.323 19.526 -14.453 1.00 96.88 218 ILE A C 1
ATOM 1768 O O . ILE A 1 218 ? 8.872 18.742 -15.222 1.00 96.88 218 ILE A O 1
ATOM 1772 N N . ALA A 1 219 ? 8.760 19.725 -13.205 1.00 97.31 219 ALA A N 1
ATOM 1773 C CA . ALA A 1 219 ? 9.951 19.062 -12.683 1.00 97.31 219 ALA A CA 1
ATOM 1774 C C . ALA A 1 219 ? 9.796 17.534 -12.676 1.00 97.31 219 ALA A C 1
ATOM 1776 O O . ALA A 1 219 ? 10.686 16.827 -13.135 1.00 97.31 219 ALA A O 1
ATOM 1777 N N . ALA A 1 220 ? 8.663 17.021 -12.193 1.00 97.38 220 ALA A N 1
ATOM 1778 C CA . ALA A 1 220 ? 8.378 15.591 -12.152 1.00 97.38 220 ALA A CA 1
ATOM 1779 C C . ALA A 1 220 ? 8.290 14.972 -13.550 1.00 97.38 220 ALA A C 1
ATOM 1781 O O . ALA A 1 220 ? 8.792 13.871 -13.754 1.00 97.38 220 ALA A O 1
ATOM 1782 N N . TYR A 1 221 ? 7.670 15.673 -14.504 1.00 97.62 221 TYR A N 1
ATOM 1783 C CA . TYR A 1 221 ? 7.580 15.213 -15.886 1.00 97.62 221 TYR A CA 1
ATOM 1784 C C . TYR A 1 221 ? 8.976 15.051 -16.492 1.00 97.62 221 TYR A C 1
ATOM 1786 O O . TYR A 1 221 ? 9.286 13.994 -17.030 1.00 97.62 221 TYR A O 1
ATOM 1794 N N . ASP A 1 222 ? 9.838 16.057 -16.331 1.00 97.56 222 ASP A N 1
ATOM 1795 C CA . ASP A 1 222 ? 11.220 16.018 -16.814 1.00 97.56 222 ASP A CA 1
ATOM 1796 C C . ASP A 1 222 ? 12.022 14.853 -16.205 1.00 97.56 222 ASP A C 1
ATOM 1798 O O . ASP A 1 222 ? 12.776 14.187 -16.914 1.00 97.56 222 ASP A O 1
ATOM 1802 N N . ILE A 1 223 ? 11.830 14.573 -14.910 1.00 97.88 223 ILE A N 1
ATOM 1803 C CA . ILE A 1 223 ? 12.504 13.465 -14.214 1.00 97.88 223 ILE A CA 1
ATOM 1804 C C . ILE A 1 223 ? 12.026 12.099 -14.717 1.00 97.88 223 ILE A C 1
ATOM 1806 O O . ILE A 1 223 ? 12.827 11.178 -14.841 1.00 97.88 223 ILE A O 1
ATOM 1810 N N . VAL A 1 224 ? 10.718 11.931 -14.933 1.00 96.44 224 VAL A N 1
ATOM 1811 C CA . VAL A 1 224 ? 10.117 10.618 -15.224 1.00 96.44 224 VAL A CA 1
ATOM 1812 C C . VAL A 1 224 ? 10.166 10.277 -16.713 1.00 96.44 224 VAL A C 1
ATOM 1814 O O . VAL A 1 224 ? 10.383 9.116 -17.043 1.00 96.44 224 VAL A O 1
ATOM 1817 N N . GLU A 1 225 ? 9.959 11.256 -17.597 1.00 96.19 225 GLU A N 1
ATOM 1818 C CA . GLU A 1 225 ? 9.896 11.039 -19.050 1.00 96.19 225 GLU A CA 1
ATOM 1819 C C . GLU A 1 225 ? 11.278 11.083 -19.708 1.00 96.19 225 GLU A C 1
ATOM 1821 O O . GLU A 1 225 ? 11.571 10.289 -20.599 1.00 96.19 225 GLU A O 1
ATOM 1826 N N . TYR A 1 226 ? 12.121 12.032 -19.294 1.00 96.00 226 TYR A N 1
ATOM 1827 C CA . TYR A 1 226 ? 13.372 12.345 -19.993 1.00 96.00 226 TYR A CA 1
ATOM 1828 C C . TYR A 1 226 ? 14.627 11.975 -19.204 1.00 96.00 226 TYR A C 1
ATOM 1830 O O . TYR A 1 226 ? 15.728 12.301 -19.648 1.00 96.00 226 TYR A O 1
ATOM 1838 N N . ASP A 1 227 ? 14.469 11.359 -18.028 1.00 96.12 227 ASP A N 1
ATOM 1839 C CA . ASP A 1 227 ? 15.545 11.126 -17.060 1.00 96.12 227 ASP A CA 1
ATOM 1840 C C . ASP A 1 227 ? 16.392 12.399 -16.812 1.00 96.12 227 ASP A C 1
ATOM 1842 O O . ASP A 1 227 ? 17.620 12.374 -16.665 1.00 96.12 227 ASP A O 1
ATOM 1846 N N . ALA A 1 228 ? 15.734 13.567 -16.824 1.00 96.44 228 ALA A N 1
ATOM 1847 C CA . ALA A 1 228 ? 16.401 14.852 -16.706 1.00 96.44 228 ALA A CA 1
ATOM 1848 C C . ALA A 1 228 ? 16.524 15.257 -15.227 1.00 96.44 228 ALA A C 1
ATOM 1850 O O . ALA A 1 228 ? 15.512 15.343 -14.525 1.00 96.44 228 ALA A O 1
ATOM 1851 N N . PRO A 1 229 ? 17.732 15.601 -14.741 1.00 96.75 229 PRO A N 1
ATOM 1852 C CA . PRO A 1 229 ? 17.915 16.025 -13.358 1.00 96.75 229 PRO A CA 1
ATOM 1853 C C . PRO A 1 229 ? 17.091 17.273 -13.027 1.00 96.75 229 PRO A C 1
ATOM 1855 O O . PRO A 1 229 ? 17.245 18.322 -13.667 1.00 96.75 229 PRO A O 1
ATOM 1858 N N . ARG A 1 230 ? 16.235 17.183 -12.004 1.00 97.62 230 ARG A N 1
ATOM 1859 C CA . ARG A 1 230 ? 15.476 18.316 -11.448 1.00 97.62 230 ARG A CA 1
ATOM 1860 C C . ARG A 1 230 ? 15.389 18.220 -9.931 1.00 97.62 230 ARG A C 1
ATOM 1862 O O . ARG A 1 230 ? 15.615 17.171 -9.335 1.00 97.62 230 ARG A O 1
ATOM 1869 N N . ILE A 1 231 ? 15.032 19.342 -9.312 1.00 95.94 231 ILE A N 1
ATOM 1870 C CA . ILE A 1 231 ? 14.698 19.404 -7.890 1.00 95.94 231 ILE A CA 1
ATOM 1871 C C . ILE A 1 231 ? 13.181 19.312 -7.746 1.00 95.94 231 ILE A C 1
ATOM 1873 O O . ILE A 1 231 ? 12.449 20.077 -8.370 1.00 95.94 231 ILE A O 1
ATOM 1877 N N . ILE A 1 232 ? 12.722 18.408 -6.887 1.00 95.69 232 ILE A N 1
ATOM 1878 C CA . ILE A 1 232 ? 11.322 18.241 -6.509 1.00 95.69 232 ILE A CA 1
ATOM 1879 C C . ILE A 1 232 ? 11.232 18.004 -5.002 1.00 95.69 232 ILE A C 1
ATOM 1881 O O . ILE A 1 232 ? 12.059 17.295 -4.434 1.00 95.69 232 ILE A O 1
ATOM 1885 N N . LEU A 1 233 ? 10.286 18.666 -4.326 1.00 94.50 233 LEU A N 1
ATOM 1886 C CA . LEU A 1 233 ? 10.131 18.613 -2.861 1.00 94.50 233 LEU A CA 1
ATOM 1887 C C . LEU A 1 233 ? 11.452 18.847 -2.090 1.00 94.50 233 LEU A C 1
ATOM 1889 O O . LEU A 1 233 ? 11.730 18.218 -1.070 1.00 94.50 233 LEU A O 1
ATOM 1893 N N . GLY A 1 234 ? 12.306 19.734 -2.615 1.00 92.56 234 GLY A N 1
ATOM 1894 C CA . GLY A 1 234 ? 13.598 20.088 -2.015 1.00 92.56 234 GLY A CA 1
ATOM 1895 C C . GLY A 1 234 ? 14.725 19.063 -2.200 1.00 92.56 234 GLY A C 1
ATOM 1896 O O . GLY A 1 234 ? 15.809 19.269 -1.656 1.00 92.56 234 GLY A O 1
ATOM 1897 N N . LYS A 1 235 ? 14.520 17.983 -2.966 1.00 95.75 235 LYS A N 1
ATOM 1898 C CA . LYS A 1 235 ? 15.542 16.963 -3.259 1.00 95.75 235 LYS A CA 1
ATOM 1899 C C . LYS A 1 235 ? 15.755 16.800 -4.763 1.00 95.75 235 LYS A C 1
ATOM 1901 O O . LYS A 1 235 ? 14.846 17.024 -5.555 1.00 95.75 235 LYS A O 1
ATOM 1906 N N . SER A 1 236 ? 16.971 16.426 -5.151 1.00 95.81 236 SER A N 1
ATOM 1907 C CA . SER A 1 236 ? 17.301 16.115 -6.546 1.00 95.81 236 SER A CA 1
ATOM 1908 C C . SER A 1 236 ? 16.832 14.704 -6.902 1.00 95.81 236 SER A C 1
ATOM 1910 O O . SER A 1 236 ? 16.998 13.790 -6.093 1.00 95.81 236 SER A O 1
ATOM 1912 N N . ALA A 1 237 ? 16.284 14.536 -8.101 1.00 97.56 237 ALA A N 1
ATOM 1913 C CA . ALA A 1 237 ? 15.989 13.243 -8.704 1.00 97.56 237 ALA A CA 1
ATOM 1914 C C . ALA A 1 237 ? 16.278 13.299 -10.209 1.00 97.56 237 ALA A C 1
ATOM 1916 O O . ALA A 1 237 ? 16.167 14.363 -10.826 1.00 97.56 237 ALA A O 1
ATOM 1917 N N . GLN A 1 238 ? 16.673 12.166 -10.787 1.00 96.88 238 GLN A N 1
ATOM 1918 C CA . GLN A 1 238 ? 17.051 12.072 -12.204 1.00 96.88 238 GLN A CA 1
ATOM 1919 C C . GLN A 1 238 ? 16.322 10.980 -12.975 1.00 96.88 238 GLN A C 1
ATOM 1921 O O . GLN A 1 238 ? 16.442 10.925 -14.183 1.00 96.88 238 GLN A O 1
ATOM 1926 N N . ASN A 1 239 ? 15.597 10.097 -12.300 1.00 95.81 239 ASN A N 1
ATOM 1927 C CA . ASN A 1 239 ? 14.821 9.047 -12.944 1.00 95.81 239 ASN A CA 1
ATOM 1928 C C . ASN A 1 239 ? 13.574 8.747 -12.115 1.00 95.81 239 ASN A C 1
ATOM 1930 O O . ASN A 1 239 ? 13.454 9.153 -10.953 1.00 95.81 239 ASN A O 1
ATOM 1934 N N . LYS A 1 240 ? 12.661 7.964 -12.688 1.00 95.50 240 LYS A N 1
ATOM 1935 C CA . LYS A 1 240 ? 11.415 7.559 -12.024 1.00 95.50 240 LYS A CA 1
ATOM 1936 C C . LYS A 1 240 ? 11.619 6.926 -10.640 1.00 95.50 240 LYS A C 1
ATOM 1938 O O . LYS A 1 240 ? 10.844 7.201 -9.725 1.00 95.50 240 LYS A O 1
ATOM 1943 N N . GLY A 1 241 ? 12.639 6.084 -10.470 1.00 95.50 241 GLY A N 1
ATOM 1944 C CA . GLY A 1 241 ? 12.907 5.420 -9.190 1.00 95.50 241 GLY A CA 1
ATOM 1945 C C . GLY A 1 241 ? 13.307 6.416 -8.101 1.00 95.50 241 GLY A C 1
ATOM 1946 O O . GLY A 1 241 ? 12.782 6.374 -6.988 1.00 95.50 241 GLY A O 1
ATOM 1947 N N . GLU A 1 242 ? 14.186 7.358 -8.439 1.00 97.31 242 GLU A N 1
ATOM 1948 C CA . GLU A 1 242 ? 14.571 8.454 -7.548 1.00 97.31 242 GLU A CA 1
ATOM 1949 C C . GLU A 1 242 ? 13.407 9.397 -7.256 1.00 97.31 242 GLU A C 1
ATOM 1951 O O . GLU A 1 242 ? 13.232 9.792 -6.106 1.00 97.31 242 GLU A O 1
ATOM 1956 N N . TYR A 1 243 ? 12.576 9.706 -8.254 1.00 97.81 243 TYR A N 1
ATOM 1957 C CA . TYR A 1 243 ? 11.358 10.493 -8.067 1.00 97.81 243 TYR A CA 1
ATOM 1958 C C . TYR A 1 243 ? 10.444 9.863 -7.009 1.00 97.81 243 TYR A C 1
ATOM 1960 O O . TYR A 1 243 ? 10.094 10.524 -6.032 1.00 97.81 243 TYR A O 1
ATOM 1968 N N . ILE A 1 244 ? 10.125 8.570 -7.145 1.00 97.44 244 ILE A N 1
ATOM 1969 C CA . ILE A 1 244 ? 9.302 7.841 -6.166 1.00 97.44 244 ILE A CA 1
ATOM 1970 C C . ILE A 1 244 ? 9.966 7.866 -4.785 1.00 97.44 244 ILE A C 1
ATOM 1972 O O . ILE A 1 244 ? 9.303 8.123 -3.781 1.00 97.44 244 ILE A O 1
ATOM 1976 N N . ASN A 1 245 ? 11.283 7.656 -4.720 1.00 96.94 245 ASN A N 1
ATOM 1977 C CA . ASN A 1 245 ? 12.020 7.710 -3.462 1.00 96.94 245 ASN A CA 1
ATOM 1978 C C . ASN A 1 245 ? 11.969 9.099 -2.799 1.00 96.94 245 ASN A C 1
ATOM 1980 O O . ASN A 1 245 ? 11.880 9.183 -1.573 1.00 96.94 245 ASN A O 1
ATOM 1984 N N . VAL A 1 246 ? 12.005 10.183 -3.579 1.00 97.19 246 VAL A N 1
ATOM 1985 C CA . VAL A 1 246 ? 11.850 11.548 -3.062 1.00 97.19 246 VAL A CA 1
ATOM 1986 C C . VAL A 1 246 ? 10.450 11.756 -2.496 1.00 97.19 246 VAL A C 1
ATOM 1988 O O . VAL A 1 246 ? 10.354 12.240 -1.371 1.00 97.19 246 VAL A O 1
ATOM 1991 N N . LEU A 1 247 ? 9.394 11.340 -3.208 1.00 97.00 247 LEU A N 1
ATOM 1992 C CA . LEU A 1 247 ? 8.018 11.474 -2.713 1.00 97.00 247 LEU A CA 1
ATOM 1993 C C . LEU A 1 247 ? 7.801 10.727 -1.391 1.00 97.00 247 LEU A C 1
ATOM 1995 O O . LEU A 1 247 ? 7.156 11.230 -0.485 1.00 97.00 247 LEU A O 1
ATOM 1999 N N . LEU A 1 248 ? 8.354 9.522 -1.257 1.00 96.00 248 LEU A N 1
ATOM 2000 C CA . LEU A 1 248 ? 8.155 8.699 -0.059 1.00 96.00 248 LEU A CA 1
ATOM 2001 C C . LEU A 1 248 ? 8.975 9.157 1.152 1.00 96.00 248 LEU A C 1
ATOM 2003 O O . LEU A 1 248 ? 8.731 8.701 2.268 1.00 96.00 248 LEU A O 1
ATOM 2007 N N . ASN A 1 249 ? 9.977 10.009 0.934 1.00 95.06 249 ASN A N 1
ATOM 2008 C CA . ASN A 1 249 ? 10.861 10.527 1.976 1.00 95.06 249 ASN A CA 1
ATOM 2009 C C . ASN A 1 249 ? 10.818 12.058 2.060 1.00 95.06 249 ASN A C 1
ATOM 2011 O O . ASN A 1 249 ? 11.778 12.669 2.553 1.00 95.06 249 ASN A O 1
ATOM 2015 N N . SER A 1 250 ? 9.771 12.689 1.529 1.00 93.19 250 SER A N 1
ATOM 2016 C CA . SER A 1 250 ? 9.520 14.113 1.723 1.00 93.19 250 SER A CA 1
ATOM 2017 C C . SER A 1 250 ? 9.059 14.380 3.154 1.00 93.19 250 SER A C 1
ATOM 2019 O O . SER A 1 250 ? 8.611 13.484 3.864 1.00 93.19 250 SER A O 1
ATOM 2021 N N . SER A 1 251 ? 9.211 15.628 3.589 1.00 89.31 251 SER A N 1
ATOM 2022 C CA . SER A 1 251 ? 8.670 16.121 4.863 1.00 89.31 251 SER A CA 1
ATOM 2023 C C . SER A 1 251 ? 7.258 16.696 4.737 1.00 89.31 251 SER A C 1
ATOM 2025 O O . SER A 1 251 ? 6.731 17.209 5.719 1.00 89.31 251 SER A O 1
ATOM 2027 N N . GLU A 1 252 ? 6.725 16.713 3.518 1.00 84.62 252 GLU A N 1
ATOM 2028 C CA . GLU A 1 252 ? 5.334 17.053 3.226 1.00 84.62 252 GLU A CA 1
ATOM 2029 C C . GLU A 1 252 ? 4.393 15.947 3.702 1.00 84.62 252 GLU A C 1
ATOM 2031 O O . GLU A 1 252 ? 3.403 16.292 4.384 1.00 84.62 252 GLU A O 1
#

Solvent-accessible surface area (backbone atoms only — not comparable to full-atom values): 14026 Å² total; per-residue (Å²): 122,70,70,63,55,55,51,52,50,53,57,60,59,58,62,72,74,71,70,79,75,78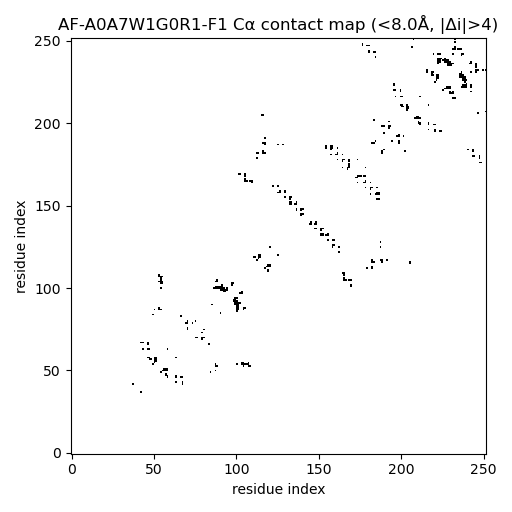,74,77,84,73,63,84,87,73,69,78,77,8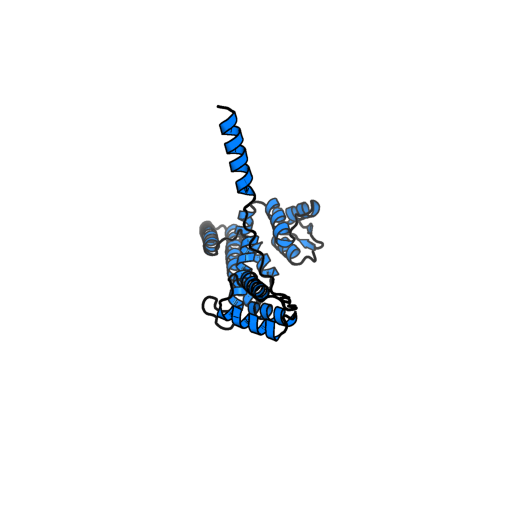8,75,89,67,83,59,67,69,60,53,50,54,50,53,32,49,50,30,34,73,46,43,64,40,71,56,51,75,69,53,46,54,52,52,50,51,54,31,56,77,47,73,65,33,70,68,48,53,50,50,52,53,50,43,44,58,60,37,68,61,83,34,91,96,47,57,10,41,22,53,25,17,34,48,34,51,44,50,55,48,33,40,71,58,48,77,48,65,53,70,71,56,53,51,47,54,34,50,55,42,53,53,52,32,52,50,22,64,75,73,65,41,65,67,63,26,54,55,39,50,53,45,38,49,27,48,52,46,41,71,44,32,39,59,34,42,70,66,68,74,33,55,74,56,55,41,53,50,32,49,63,55,27,64,65,33,46,60,75,31,73,45,60,70,47,41,54,39,47,51,32,36,72,75,70,73,37,73,61,53,75,68,51,45,54,32,50,40,38,11,55,74,67,50,34,76,31,67,47,91,92,40,80,25,38,32,52,69,44,42,53,53,45,68,67,66,49,93,125

Foldseek 3Di:
DVVVVVVVVVVVVVVVPPPPDPDPPPPPPPDDPDDPDDDLVVLQVVQQCLCCQQQNGGQDPVRSVVLSVQCVVVVVDPVSVVVSNCLLCPFQDQDPPQRGSNSSRLVSVLQVLCCQQQVSDDLVVLVVVLVVLVVVLVVCVVVVPPPSNVVSVVQSVLSVQSVCLSVCCSVVVDDPLSNNLSSLPHPSSCVVQVDQLSSQQSLCCSQVVDGDDPVQSVQSSCCDPVLPWDDHLNDIGRYPSRSSVCSSPHPD

Sequence (252 aa):
MKFKQNLLLFFSLSCFFLSCKKDPKLIPNNNAPYYAGIPTVKVHNYINRLFIDLIGREALDTELAAELAVLRANTLSIGAREQLIVKLQTNDSYLVGDSSYKYAYYNRFYEITKARLLEGIPDSDILSEKGLIDFDILKDSIAGDSVSFQIRKKQSQKLVEVIKAQAYYRMDSIDIRGVYARMLDNAIYDKINMNTFNFVRASFSNLFFRYPSQSELIAAYDIVEYDAPRIILGKSAQNKGEYINVLLNSSE